Protein 4MNK (pdb70)

InterPro domains:
  IPR001223 Glycoside hydrolase family 18, catalytic domain [PF00704] (29-355)
  IPR001223 Glycoside hydrolase family 18, catalytic domain [PS51910] (26-371)
  IPR011583 Chitinase II/V-like, catalytic domain [SM00636] (26-355)
  IPR017853 Glycoside hydrolase superfamily [SSF51445] (28-357)
  IPR029070 Chitinase insertion domain superfamily [G3DSA:3.10.50.10] (262-326)
  IPR029070 Chitinase insertion domain superfamily [SSF54556] (263-326)
  IPR050314 Glycosyl hydrolase family 18 [PTHR11177] (27-355)

Nearest PDB structures (foldseek):
  4mnl-assembly1_A  TM=1.003E+00  e=7.570E-76  Cycas revoluta
  4mnk-assembly1_A  TM=1.003E+00  e=1.235E-75  Cycas revoluta
  4r5e-assembly1_A  TM=1.002E+00  e=3.946E-75  Cycas revoluta
  3wij-assembly1_A  TM=1.001E+00  e=7.429E-74  Cycas revoluta
  4mnm-assembly1_A  TM=1.002E+00  e=9.692E-73  Cycas revoluta

Structure (mmCIF, N/CA/C/O backbone):
data_4MNK
#
_entry.id   4MNK
#
_cell.length_a   57.822
_cell.length_b   64.036
_cell.length_c   85.986
_cell.angle_alpha   90.00
_cell.angle_beta   90.00
_cell.angle_gamma   90.00
#
_symmetry.space_group_name_H-M   'P 21 21 21'
#
loop_
_entity.id
_entity.type
_entity.pdbx_description
1 polymer 'Chitinase A'
2 branched 2-acetamido-2-deoxy-beta-D-glucopyranose-(1-4)-2-acetamido-2-deoxy-beta-D-glucopyranose-(1-4)-2-acetamido-2-deoxy-beta-D-glucopyranose
3 branched 2-acetamido-2-deoxy-beta-D-glucopyranose-(1-4)-2-acetamido-2-deoxy-beta-D-glucopyranose
4 non-polymer 'ACETATE ION'
5 non-polymer 2-[3-(2-HYDROXY-1,1-DIHYDROXYMETHYL-ETHYLAMINO)-PROPYLAMINO]-2-HYDROXYMETHYL-PROPANE-1,3-DIOL
6 water water
#
loop_
_atom_site.group_PDB
_atom_site.id
_atom_site.type_symbol
_atom_site.label_atom_id
_atom_site.label_alt_id
_atom_site.label_comp_id
_atom_site.label_asym_id
_atom_site.label_entity_id
_atom_site.label_seq_id
_atom_site.pdbx_PDB_ins_code
_atom_site.Cartn_x
_atom_site.Cartn_y
_atom_site.Cartn_z
_atom_site.occupancy
_atom_site.B_iso_or_equiv
_atom_site.auth_seq_id
_atom_site.auth_comp_id
_atom_site.auth_asym_id
_atom_site.auth_atom_id
_atom_site.pdbx_PDB_model_num
ATOM 1 N N . ALA A 1 4 ? -27.222 5.075 -8.747 1.00 14.07 3 ALA A N 1
ATOM 2 C CA . ALA A 1 4 ? -25.783 4.794 -8.465 1.00 13.21 3 ALA A CA 1
ATOM 3 C C . ALA A 1 4 ? -25.049 4.335 -9.724 1.00 12.45 3 ALA A C 1
ATOM 4 O O . ALA A 1 4 ? -25.098 3.159 -10.092 1.00 12.69 3 ALA A O 1
ATOM 6 N N . LEU A 1 5 ? -24.375 5.277 -10.376 1.00 10.80 4 LEU A N 1
ATOM 7 C CA . LEU A 1 5 ? -23.680 5.013 -11.631 1.00 9.69 4 LEU A CA 1
ATOM 8 C C . LEU A 1 5 ? -22.296 4.431 -11.367 1.00 8.91 4 LEU A C 1
ATOM 9 O O . LEU A 1 5 ? -21.480 5.035 -10.669 1.00 9.04 4 LEU A O 1
ATOM 14 N N . LYS A 1 6 ? -22.054 3.242 -11.912 1.00 7.82 5 LYS A N 1
ATOM 15 C CA . LYS A 1 6 ? -20.766 2.566 -11.792 1.00 7.42 5 LYS A CA 1
ATOM 16 C C . LYS A 1 6 ? -20.237 2.390 -13.207 1.00 6.84 5 LYS A C 1
ATOM 17 O O . LYS A 1 6 ? -20.663 1.494 -13.939 1.00 6.51 5 LYS A O 1
ATOM 23 N N . VAL A 1 7 ? -19.321 3.271 -13.597 1.00 6.49 6 VAL A N 1
ATOM 24 C CA . VAL A 1 7 ? -18.970 3.442 -15.002 1.00 6.43 6 VAL A CA 1
ATOM 25 C C . VAL A 1 7 ? -17.548 2.963 -15.290 1.00 6.06 6 VAL A C 1
ATOM 26 O O . VAL A 1 7 ? -16.633 3.192 -14.499 1.00 6.03 6 VAL A O 1
ATOM 30 N N . GLY A 1 8 ? -17.370 2.285 -16.421 1.00 5.95 7 GLY A N 1
ATOM 31 C CA . GLY A 1 8 ? -16.046 1.844 -16.853 1.00 5.88 7 GLY A CA 1
ATOM 32 C C . GLY A 1 8 ? -15.809 2.129 -18.320 1.00 5.81 7 GLY A C 1
ATOM 33 O O . GLY A 1 8 ? -16.713 1.962 -19.141 1.00 5.96 7 GLY A O 1
ATOM 34 N N . PHE A 1 9 ? -14.591 2.555 -18.644 1.00 5.87 8 PHE A N 1
ATOM 35 C CA . PHE A 1 9 ? -14.186 2.799 -20.025 1.00 5.94 8 PHE A CA 1
ATOM 36 C C . PHE A 1 9 ? -13.306 1.671 -20.534 1.00 5.72 8 PHE A C 1
ATOM 37 O O . PHE A 1 9 ? -12.303 1.328 -19.900 1.00 5.89 8 PHE A O 1
ATOM 45 N N . TRP A 1 10 ? -13.679 1.104 -21.682 1.00 5.57 9 TRP A N 1
ATOM 46 C CA . TRP A 1 10 ? -12.864 0.100 -22.363 1.00 5.66 9 TRP A CA 1
ATOM 47 C C . TRP A 1 10 ? -12.297 0.689 -23.645 1.00 6.03 9 TRP A C 1
ATOM 48 O O . TRP A 1 10 ? -13.060 1.067 -24.537 1.00 5.87 9 TRP A O 1
ATOM 59 N N . PRO A 1 11 ? -10.959 0.762 -23.751 1.00 6.27 10 PRO A N 1
ATOM 60 C CA . PRO A 1 11 ? -10.362 1.317 -24.954 1.00 6.70 10 PRO A CA 1
ATOM 61 C C . PRO A 1 11 ? -10.091 0.241 -26.002 1.00 7.15 10 PRO A C 1
ATOM 62 O O . PRO A 1 11 ? -9.496 -0.801 -25.699 1.00 7.22 10 PRO A O 1
ATOM 66 N N . ALA A 1 12 ? -10.528 0.503 -27.230 1.00 7.73 11 ALA A N 1
ATOM 67 C CA . ALA A 1 12 ? -10.406 -0.458 -28.325 1.00 8.55 11 ALA A CA 1
ATOM 68 C C . ALA A 1 12 ? -8.970 -0.906 -28.625 1.00 9.00 11 ALA A C 1
ATOM 69 O O . ALA A 1 12 ? -8.766 -2.010 -29.126 1.00 9.30 11 ALA A O 1
ATOM 71 N N . TYR A 1 13 ? -7.986 -0.067 -28.296 1.00 9.43 12 TYR A N 1
ATOM 72 C CA . TYR A 1 13 ? -6.573 -0.400 -28.534 1.00 10.13 12 TYR A CA 1
ATOM 73 C C . TYR A 1 13 ? -6.145 -1.674 -27.804 1.00 10.30 12 TYR A C 1
ATOM 74 O O . TYR A 1 13 ? -5.176 -2.323 -28.198 1.00 10.74 12 TYR A O 1
ATOM 83 N N . SER A 1 14 ? -6.871 -2.023 -26.742 1.00 10.21 13 SER A N 1
ATOM 84 C CA . SER A 1 14 ? -6.466 -3.108 -25.851 1.00 10.44 13 SER A CA 1
ATOM 85 C C . SER A 1 14 ? -7.031 -4.475 -26.234 1.00 10.85 13 SER A C 1
ATOM 86 O O . SER A 1 14 ? -6.813 -5.452 -25.519 1.00 11.04 13 SER A O 1
ATOM 89 N N . VAL A 1 15 ? -7.727 -4.544 -27.368 1.00 11.45 14 VAL A N 1
ATOM 90 C CA . VAL A 1 15 ? -8.505 -5.734 -27.745 1.00 12.21 14 VAL A CA 1
ATOM 91 C C . VAL A 1 15 ? -7.743 -7.074 -27.710 1.00 12.77 14 VAL A C 1
ATOM 92 O O . VAL A 1 15 ? -8.296 -8.082 -27.266 1.00 13.01 14 VAL A O 1
ATOM 96 N N . SER A 1 16 ? -6.487 -7.077 -28.154 1.00 13.43 15 SER A N 1
ATOM 97 C CA . SER A 1 16 ? -5.703 -8.317 -28.227 1.00 14.15 15 SER A CA 1
ATOM 98 C C . SER A 1 16 ? -5.320 -8.857 -26.847 1.00 14.19 15 SER A C 1
ATOM 99 O O . SER A 1 16 ? -5.305 -10.071 -26.635 1.00 15.01 15 SER A O 1
ATOM 102 N N . GLU A 1 17 ? -5.016 -7.957 -25.914 1.00 13.76 16 GLU A N 1
ATOM 103 C CA . GLU A 1 17 ? -4.616 -8.357 -24.562 1.00 13.40 16 GLU A CA 1
ATOM 104 C C . GLU A 1 17 ? -5.778 -8.361 -23.567 1.00 12.31 16 GLU A C 1
ATOM 105 O O . GLU A 1 17 ? -5.754 -9.103 -22.586 1.00 12.43 16 GLU A O 1
ATOM 111 N N . PHE A 1 18 ? -6.794 -7.541 -23.833 1.00 11.05 17 PHE A N 1
ATOM 112 C CA . PHE A 1 18 ? -7.959 -7.440 -22.958 1.00 10.11 17 PHE A CA 1
ATOM 113 C C . PHE A 1 18 ? -9.224 -7.238 -23.794 1.00 9.54 17 PHE A C 1
ATOM 114 O O . PHE A 1 18 ? -9.726 -6.117 -23.912 1.00 9.26 17 PHE A O 1
ATOM 122 N N . PRO A 1 19 ? -9.743 -8.325 -24.395 1.00 9.30 18 PRO A N 1
ATOM 123 C CA . PRO A 1 19 ? -10.980 -8.207 -25.167 1.00 8.98 18 PRO A CA 1
ATOM 124 C C . PRO A 1 19 ? -12.171 -7.901 -24.252 1.00 8.43 18 PRO A C 1
ATOM 125 O O . PRO A 1 19 ? -12.082 -8.122 -23.045 1.00 8.14 18 PRO A O 1
ATOM 129 N N . PRO A 1 20 ? -13.279 -7.381 -24.816 1.00 8.02 19 PRO A N 1
ATOM 130 C CA . PRO A 1 20 ? -14.439 -7.044 -23.983 1.00 7.76 19 PRO A CA 1
ATOM 131 C C . PRO A 1 20 ? -14.951 -8.199 -23.117 1.00 7.72 19 PRO A C 1
ATOM 132 O O . PRO A 1 20 ? -15.524 -7.962 -22.052 1.00 7.67 19 PRO A O 1
ATOM 136 N N . SER A 1 21 ? -14.726 -9.435 -23.559 1.00 7.97 20 SER A N 1
ATOM 137 C CA . SER A 1 21 ? -15.134 -10.615 -22.798 1.00 8.29 20 SER A CA 1
ATOM 138 C C . SER A 1 21 ? -14.466 -10.722 -21.422 1.00 8.29 20 SER A C 1
ATOM 139 O O . SER A 1 21 ? -14.969 -11.419 -20.543 1.00 8.39 20 SER A O 1
ATOM 142 N N . LYS A 1 22 ? -13.345 -10.024 -21.246 1.00 8.42 21 LYS A N 1
ATOM 143 C CA . LYS A 1 22 ? -12.596 -10.050 -19.989 1.00 8.97 21 LYS A CA 1
ATOM 144 C C . LYS A 1 22 ? -13.103 -9.051 -18.949 1.00 8.48 21 LYS A C 1
ATOM 145 O O . LYS A 1 22 ? -12.732 -9.143 -17.777 1.00 8.78 21 LYS A O 1
ATOM 151 N N . ILE A 1 23 ? -13.940 -8.104 -19.373 1.00 8.06 22 ILE A N 1
ATOM 152 C CA . ILE A 1 23 ? -14.505 -7.107 -18.460 1.00 7.83 22 ILE A CA 1
ATOM 153 C C . ILE A 1 23 ? -15.461 -7.781 -17.485 1.00 7.93 22 ILE A C 1
ATOM 154 O O . ILE A 1 23 ? -16.358 -8.517 -17.900 1.00 7.92 22 ILE A O 1
ATOM 159 N N . ASN A 1 24 ? -15.275 -7.540 -16.190 1.00 8.05 23 ASN A N 1
ATOM 160 C CA . ASN A 1 24 ? -16.244 -8.024 -15.218 1.00 8.25 23 ASN A CA 1
ATOM 161 C C . ASN A 1 24 ? -17.433 -7.070 -15.156 1.00 8.07 23 ASN A C 1
ATOM 162 O O . ASN A 1 24 ? -17.485 -6.176 -14.299 1.00 8.05 23 ASN A O 1
ATOM 167 N N A SER A 1 25 ? -18.386 -7.251 -16.065 0.50 7.91 24 SER A N 1
ATOM 168 N N B SER A 1 25 ? -18.386 -7.300 -16.061 0.50 8.08 24 SER A N 1
ATOM 169 C CA A SER A 1 25 ? -19.500 -6.311 -16.182 0.50 7.78 24 SER A CA 1
ATOM 170 C CA B SER A 1 25 ? -19.574 -6.459 -16.244 0.50 8.15 24 SER A CA 1
ATOM 171 C C A SER A 1 25 ? -20.497 -6.371 -15.019 0.50 7.87 24 SER A C 1
ATOM 172 C C B SER A 1 25 ? -20.459 -6.364 -15.011 0.50 8.07 24 SER A C 1
ATOM 173 O O A SER A 1 25 ? -21.394 -5.531 -14.937 0.50 7.73 24 SER A O 1
ATOM 174 O O B SER A 1 25 ? -21.249 -5.428 -14.880 0.50 7.88 24 SER A O 1
ATOM 179 N N . ARG A 1 26 ? -20.331 -7.345 -14.122 1.00 8.13 25 ARG A N 1
ATOM 180 C CA . ARG A 1 26 ? -21.120 -7.407 -12.886 1.00 8.68 25 ARG A CA 1
ATOM 181 C C . ARG A 1 26 ? -20.846 -6.210 -11.977 1.00 8.31 25 ARG A C 1
ATOM 182 O O . ARG A 1 26 ? -21.668 -5.868 -11.132 1.00 8.64 25 ARG A O 1
ATOM 190 N N . LEU A 1 27 ? -19.687 -5.582 -12.165 1.00 7.69 26 LEU A N 1
ATOM 191 C CA . LEU A 1 27 ? -19.221 -4.506 -11.293 1.00 7.33 26 LEU A CA 1
ATOM 192 C C . LEU A 1 27 ? -19.579 -3.117 -11.824 1.00 7.08 26 LEU A C 1
ATOM 193 O O . LEU A 1 27 ? -19.175 -2.101 -11.251 1.00 7.23 26 LEU A O 1
ATOM 198 N N . PHE A 1 28 ? -20.355 -3.078 -12.905 1.00 6.68 27 PHE A N 1
ATOM 199 C CA . PHE A 1 28 ? -20.674 -1.830 -13.591 1.00 6.58 27 PHE A CA 1
ATOM 200 C C . PHE A 1 28 ? -22.153 -1.714 -13.914 1.00 6.57 27 PHE A C 1
ATOM 201 O O . PHE A 1 28 ? -22.856 -2.719 -14.035 1.00 6.80 27 PHE A O 1
ATOM 209 N N . THR A 1 29 ? -22.613 -0.473 -14.052 1.00 6.27 28 THR A N 1
ATOM 210 C CA . THR A 1 29 ? -23.939 -0.183 -14.589 1.00 6.46 28 THR A CA 1
ATOM 211 C C . THR A 1 29 ? -23.835 0.283 -16.044 1.00 6.22 28 THR A C 1
ATOM 212 O O . THR A 1 29 ? -24.765 0.092 -16.826 1.00 6.16 28 THR A O 1
ATOM 216 N N . HIS A 1 30 ? -22.705 0.898 -16.395 1.00 5.80 29 HIS A N 1
ATOM 217 C CA . HIS A 1 30 ? -22.486 1.444 -17.738 1.00 5.94 29 HIS A CA 1
ATOM 218 C C . HIS A 1 30 ? -21.053 1.214 -18.179 1.00 5.85 29 HIS A C 1
ATOM 219 O O . HIS A 1 30 ? -20.112 1.450 -17.413 1.00 6.20 29 HIS A O 1
ATOM 226 N N . LEU A 1 31 ? -20.895 0.741 -19.412 1.00 5.66 30 LEU A N 1
ATOM 227 C CA . LEU A 1 31 ? -19.576 0.512 -19.990 1.00 5.72 30 LEU A CA 1
ATOM 228 C C . LEU A 1 31 ? -19.444 1.272 -21.298 1.00 5.61 30 LEU A C 1
ATOM 229 O O . LEU A 1 31 ? -20.332 1.219 -22.152 1.00 5.83 30 LEU A O 1
ATOM 234 N N . TYR A 1 32 ? -18.333 1.987 -21.436 1.00 5.56 31 TYR A N 1
ATOM 235 C CA . TYR A 1 32 ? -18.080 2.816 -22.602 1.00 5.82 31 TYR A CA 1
ATOM 236 C C . TYR A 1 32 ? -17.071 2.160 -23.532 1.00 5.74 31 TYR A C 1
ATOM 237 O O . TYR A 1 32 ? -16.068 1.591 -23.083 1.00 5.90 31 TYR A O 1
ATOM 246 N N . TYR A 1 33 ? -17.346 2.264 -24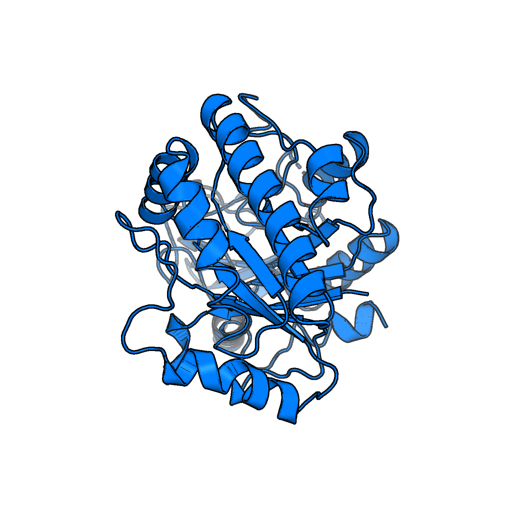.829 1.00 5.73 32 TYR A N 1
ATOM 247 C CA . TYR A 1 33 ? -16.400 1.917 -25.881 1.00 5.96 32 TYR A CA 1
ATOM 248 C C . TYR A 1 33 ? -15.655 3.192 -26.271 1.00 5.98 32 TYR A C 1
ATOM 249 O O . TYR A 1 33 ? -16.279 4.179 -26.661 1.00 6.03 32 TYR A O 1
ATOM 258 N N . ALA A 1 34 ? -14.328 3.166 -26.168 1.00 6.06 33 ALA A N 1
ATOM 259 C CA . ALA A 1 34 ? -13.484 4.324 -26.484 1.00 6.31 33 ALA A CA 1
ATOM 260 C C . ALA A 1 34 ? -12.485 3.950 -27.587 1.00 6.32 33 ALA A C 1
ATOM 261 O O . ALA A 1 34 ? -11.690 3.038 -27.384 1.00 6.47 33 ALA A O 1
ATOM 263 N N . PHE A 1 35 ? -12.489 4.610 -28.751 1.00 6.64 34 PHE A N 1
ATOM 264 C CA . PHE A 1 35 ? -13.324 5.753 -29.114 1.00 6.87 34 PHE A CA 1
ATOM 265 C C . PHE A 1 35 ? -13.760 5.623 -30.571 1.00 7.21 34 PHE A C 1
ATOM 266 O O . PHE A 1 35 ? -13.041 5.055 -31.404 1.00 7.56 34 PHE A O 1
ATOM 274 N N . ALA A 1 36 ? -14.922 6.185 -30.888 1.00 7.20 35 ALA A N 1
ATOM 275 C CA . ALA A 1 36 ? -15.263 6.478 -32.273 1.00 7.48 35 ALA A CA 1
ATOM 276 C C . ALA A 1 36 ? -14.494 7.734 -32.683 1.00 7.82 35 ALA A C 1
ATOM 277 O O . ALA A 1 36 ? -14.175 8.580 -31.837 1.00 7.83 35 ALA A O 1
ATOM 279 N N A GLU A 1 37 ? -14.202 7.849 -33.976 0.50 8.04 36 GLU A N 1
ATOM 280 N N B GLU A 1 37 ? -14.184 7.851 -33.970 0.50 8.05 36 GLU A N 1
ATOM 281 C CA A GLU A 1 37 ? -13.438 8.978 -34.505 0.50 8.39 36 GLU A CA 1
ATOM 282 C CA B GLU A 1 37 ? -13.437 9.004 -34.461 0.50 8.41 36 GLU A CA 1
ATOM 283 C C A GLU A 1 37 ? -14.346 9.996 -35.194 0.50 8.25 36 GLU A C 1
ATOM 284 C C B GLU A 1 37 ? -14.340 9.997 -35.188 0.50 8.26 36 GLU A C 1
ATOM 285 O O A GLU A 1 37 ? -15.424 9.650 -35.685 0.50 8.09 36 GLU A O 1
ATOM 286 O O B GLU A 1 37 ? -15.404 9.634 -35.698 0.50 8.11 36 GLU A O 1
ATOM 297 N N . LEU A 1 38 ? -13.903 11.252 -35.217 1.00 8.20 37 LEU A N 1
ATOM 298 C CA . LEU A 1 38 ? -14.680 12.344 -35.807 1.00 8.44 37 LEU A CA 1
ATOM 299 C C . LEU A 1 38 ? -14.736 12.275 -37.328 1.00 8.50 37 LEU A C 1
ATOM 300 O O . LEU A 1 38 ? -15.725 12.690 -37.929 1.00 8.44 37 LEU A O 1
ATOM 305 N N . ASN A 1 39 ? -13.676 11.743 -37.938 1.00 8.65 38 ASN A N 1
ATOM 306 C CA . ASN A 1 39 ? -13.616 11.545 -39.390 1.00 9.29 38 ASN A CA 1
ATOM 307 C C . ASN A 1 39 ? -13.794 12.850 -40.180 1.00 9.73 38 ASN A C 1
ATOM 308 O O . ASN A 1 39 ? -14.680 12.968 -41.033 1.00 9.59 38 ASN A O 1
ATOM 313 N N . ALA A 1 40 ? -12.950 13.834 -39.871 1.00 10.48 39 ALA A N 1
ATOM 314 C CA . ALA A 1 40 ? -12.836 15.046 -40.681 1.00 11.16 39 ALA A CA 1
ATOM 315 C C . ALA A 1 40 ? -12.386 14.660 -42.095 1.00 11.68 39 ALA A C 1
ATOM 316 O O . ALA A 1 40 ? -11.644 13.688 -42.250 1.00 11.85 39 ALA A O 1
ATOM 318 N N . PRO A 1 41 ? -12.819 15.414 -43.130 1.00 11.99 40 PRO A N 1
ATOM 319 C CA . PRO A 1 41 ? -13.639 16.629 -43.109 1.00 12.03 40 PRO A CA 1
ATOM 320 C C . PRO A 1 41 ? -15.156 16.420 -43.214 1.00 11.92 40 PRO A C 1
ATOM 321 O O . PRO A 1 41 ? -15.912 17.375 -43.027 1.00 11.89 40 PRO A O 1
ATOM 325 N N . THR A 1 42 ? -15.603 15.200 -43.512 1.00 11.62 41 THR A N 1
ATOM 326 C CA . THR A 1 42 ? -17.040 14.943 -43.655 1.00 11.66 41 THR A CA 1
ATOM 327 C C . THR A 1 42 ? -17.744 14.917 -42.302 1.00 11.27 41 THR A C 1
ATOM 328 O O . THR A 1 42 ? -18.937 15.216 -42.211 1.00 11.50 41 THR A O 1
ATOM 332 N N . PHE A 1 43 ? -16.996 14.553 -41.260 1.00 10.78 42 PHE A N 1
ATOM 333 C CA . PHE A 1 43 ? -17.539 14.379 -39.907 1.00 10.34 42 PHE A CA 1
ATOM 334 C C . PHE A 1 43 ? -18.694 13.385 -39.863 1.00 10.29 42 PHE A C 1
ATOM 335 O O . PHE A 1 43 ? -19.636 13.522 -39.076 1.00 10.49 42 PHE A O 1
ATOM 343 N N . GLU A 1 44 ? -18.600 12.382 -40.732 1.00 10.22 43 GLU A N 1
ATOM 344 C CA . GLU A 1 44 ? -19.436 11.199 -40.643 1.00 10.51 43 GLU A CA 1
ATOM 345 C C . GLU A 1 44 ? -18.763 10.293 -39.620 1.00 9.82 43 GLU A C 1
ATOM 346 O O . GLU A 1 44 ? -17.850 9.524 -39.940 1.00 9.60 43 GLU A O 1
ATOM 352 N N . VAL A 1 45 ? -19.204 10.433 -38.373 1.00 9.54 44 VAL A N 1
ATOM 353 C CA . VAL A 1 45 ? -18.603 9.752 -37.228 1.00 9.43 44 VAL A CA 1
ATOM 354 C C . VAL A 1 45 ? -18.648 8.236 -37.417 1.00 9.53 44 VAL A C 1
ATOM 355 O O . VAL A 1 45 ? -19.634 7.693 -37.914 1.00 9.83 44 VAL A O 1
ATOM 359 N N . ARG A 1 46 ? -17.563 7.568 -37.035 1.00 9.48 45 ARG A N 1
ATOM 360 C CA . ARG A 1 46 ? -17.406 6.133 -37.266 1.00 9.91 45 ARG A CA 1
ATOM 361 C C . ARG A 1 46 ? -16.400 5.542 -36.281 1.00 10.28 45 ARG A C 1
ATOM 362 O O . ARG A 1 46 ? -15.566 6.260 -35.735 1.00 10.08 45 ARG A O 1
ATOM 370 N N . VAL A 1 47 ? -16.454 4.231 -36.062 1.00 11.02 46 VAL A N 1
ATOM 371 C CA . VAL A 1 47 ? -15.329 3.584 -35.393 1.00 11.86 46 VAL A CA 1
ATOM 372 C C . VAL A 1 47 ? -14.201 3.464 -36.418 1.00 11.86 46 VAL A C 1
ATOM 373 O O . VAL A 1 47 ? -14.474 3.419 -37.625 1.00 11.90 46 VAL A O 1
ATOM 377 N N . PRO A 1 48 ? -12.936 3.458 -35.956 1.00 12.28 47 PRO A N 1
ATOM 378 C CA . PRO A 1 48 ? -11.833 3.286 -36.896 1.00 12.37 47 PRO A CA 1
ATOM 379 C C . PRO A 1 48 ? -12.107 2.117 -37.849 1.00 12.10 47 PRO A C 1
ATOM 380 O O . PRO A 1 48 ? -12.398 1.010 -37.387 1.00 11.83 47 PRO A O 1
ATOM 384 N N . PRO A 1 49 ? -12.071 2.366 -39.176 1.00 12.09 48 PRO A N 1
ATOM 385 C CA . PRO A 1 49 ? -12.288 1.277 -40.129 1.00 11.72 48 PRO A CA 1
ATOM 386 C C . PRO A 1 49 ? -11.412 0.067 -39.815 1.00 11.06 48 PRO A C 1
ATOM 387 O O . PRO A 1 49 ? -10.234 0.215 -39.483 1.00 10.96 48 PRO A O 1
ATOM 391 N N . GLY A 1 50 ? -12.010 -1.115 -39.893 1.00 10.38 49 GLY A N 1
ATOM 392 C CA . GLY A 1 50 ? -11.345 -2.348 -39.490 1.00 9.95 49 GLY A CA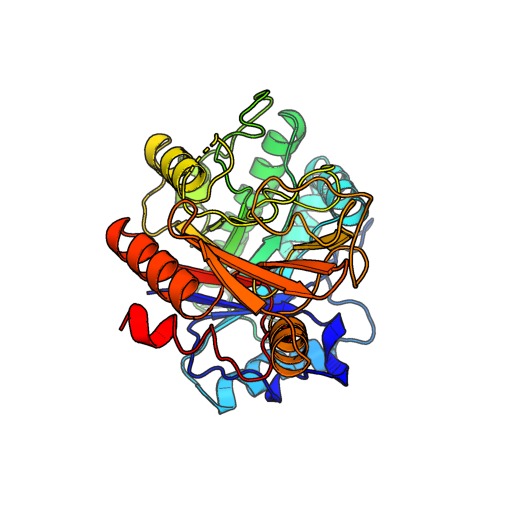 1
ATOM 393 C C . GLY A 1 50 ? -11.770 -2.852 -38.121 1.00 9.69 49 GLY A C 1
ATOM 394 O O . GLY A 1 50 ? -11.544 -4.016 -37.797 1.00 10.12 49 GLY A O 1
ATOM 395 N N A SER A 1 51 ? -12.385 -1.983 -37.322 0.50 9.42 50 SER A N 1
ATOM 396 N N B SER A 1 51 ? -12.389 -1.977 -37.329 0.50 9.48 50 SER A N 1
ATOM 397 C CA A SER A 1 51 ? -12.821 -2.356 -35.977 0.50 9.19 50 SER A CA 1
ATOM 398 C CA B SER A 1 51 ? -12.824 -2.310 -35.968 0.50 9.31 50 SER A CA 1
ATOM 399 C C A SER A 1 51 ? -14.342 -2.421 -35.841 0.50 8.94 50 SER A C 1
ATOM 400 C C B SER A 1 51 ? -14.329 -2.554 -35.844 0.50 8.97 50 SER A C 1
ATOM 401 O O A SER A 1 51 ? -14.870 -2.376 -34.726 0.50 8.97 50 SER A O 1
ATOM 402 O O B SER A 1 51 ? -14.832 -2.766 -34.736 0.50 8.84 50 SER A O 1
ATOM 407 N N . GLU A 1 52 ? -15.037 -2.532 -36.972 1.00 8.68 51 GLU A N 1
ATOM 408 C CA . GLU A 1 52 ? -16.505 -2.643 -36.991 1.00 8.50 51 GLU A CA 1
ATOM 409 C C . GLU A 1 52 ? -17.038 -3.858 -36.232 1.00 8.12 51 GLU A C 1
ATOM 410 O O . GLU A 1 52 ? -18.029 -3.750 -35.509 1.00 7.70 51 GLU A O 1
ATOM 416 N N . LYS A 1 53 ? -16.381 -5.005 -36.389 1.00 7.80 52 LYS A N 1
ATOM 417 C CA . LYS A 1 53 ? -16.822 -6.219 -35.699 1.00 8.14 52 LYS A CA 1
ATOM 418 C C . LYS A 1 53 ? -16.679 -6.091 -34.180 1.00 7.79 52 LYS A C 1
ATOM 419 O O . LYS A 1 53 ? -17.586 -6.458 -33.429 1.00 7.55 52 LYS A O 1
ATOM 425 N N . THR A 1 54 ? -15.549 -5.548 -33.738 1.00 7.77 53 THR A N 1
ATOM 426 C CA . THR A 1 54 ? -15.304 -5.311 -32.315 1.00 8.04 53 THR A CA 1
ATOM 427 C C . THR A 1 54 ? -16.366 -4.385 -31.709 1.00 7.47 53 THR A C 1
ATOM 428 O O . THR A 1 54 ? -16.895 -4.658 -30.626 1.00 7.09 53 THR A O 1
ATOM 432 N N . ALA A 1 55 ? -16.684 -3.306 -32.418 1.00 6.98 54 ALA A N 1
ATOM 433 C CA . ALA A 1 55 ? -17.692 -2.348 -31.963 1.00 6.87 54 ALA A CA 1
ATOM 434 C C . ALA A 1 55 ? -19.081 -2.973 -31.873 1.00 6.54 54 ALA A C 1
ATOM 435 O O . ALA A 1 55 ? -19.808 -2.742 -30.906 1.00 6.63 54 ALA A O 1
ATOM 437 N N . GLU A 1 56 ? -19.443 -3.768 -32.878 1.00 6.42 55 GLU A N 1
ATOM 438 C CA . GLU A 1 56 ? -20.738 -4.439 -32.891 1.00 6.55 55 GLU A CA 1
ATOM 439 C C . GLU A 1 56 ? -20.866 -5.463 -31.763 1.00 6.44 55 GLU A C 1
ATOM 440 O O . GLU A 1 56 ? -21.910 -5.556 -31.115 1.00 6.55 55 GLU A O 1
ATOM 446 N N . ASP A 1 57 ? -19.804 -6.229 -31.533 1.00 6.49 56 ASP A N 1
ATOM 447 C CA . ASP A 1 57 ? -19.850 -7.319 -30.565 1.00 6.76 56 ASP A CA 1
ATOM 448 C C . ASP A 1 57 ? -19.738 -6.850 -29.119 1.00 6.34 56 ASP A C 1
ATOM 449 O O . ASP A 1 57 ? -20.083 -7.591 -28.202 1.00 6.47 56 ASP A O 1
ATOM 454 N N . PHE A 1 58 ? -19.258 -5.623 -28.922 1.00 5.79 57 PHE A N 1
ATOM 455 C CA . PHE A 1 58 ? -18.984 -5.094 -27.584 1.00 5.72 57 PHE A CA 1
ATOM 456 C C . PHE A 1 58 ? -20.175 -5.236 -26.638 1.00 5.56 57 PHE A C 1
ATOM 457 O O . PHE A 1 58 ? -20.048 -5.801 -25.550 1.00 5.52 57 PHE A O 1
ATOM 465 N N . THR A 1 59 ? -21.329 -4.717 -27.049 1.00 5.27 58 THR A N 1
ATOM 466 C CA . THR A 1 59 ? -22.481 -4.656 -26.151 1.00 5.70 58 THR A CA 1
ATOM 467 C C . THR A 1 59 ? -23.079 -6.038 -25.838 1.00 5.87 58 THR A C 1
ATOM 468 O O . THR A 1 59 ? -23.244 -6.368 -24.662 1.00 6.01 58 THR A O 1
ATOM 472 N N . PRO A 1 60 ? -23.372 -6.863 -26.871 1.00 6.11 59 PRO A N 1
ATOM 473 C CA . PRO A 1 60 ? -23.821 -8.225 -26.557 1.00 6.35 59 PRO A CA 1
ATOM 474 C C . PRO A 1 60 ? -22.831 -8.996 -25.677 1.00 6.31 59 PRO A C 1
ATOM 475 O O . PRO A 1 60 ? -23.251 -9.741 -24.793 1.00 6.61 59 PRO A O 1
ATOM 479 N N . THR A 1 61 ? -21.532 -8.796 -25.897 1.00 6.21 60 THR A N 1
ATOM 480 C CA . THR A 1 61 ? -20.517 -9.490 -25.106 1.00 6.25 60 THR A CA 1
ATOM 481 C C . THR A 1 61 ? -20.559 -9.094 -23.632 1.00 6.00 60 THR A C 1
ATOM 482 O O . THR A 1 61 ? -20.643 -9.963 -22.760 1.00 6.16 60 THR A O 1
ATOM 486 N N . VAL A 1 62 ? -20.509 -7.797 -23.343 1.00 5.83 61 VAL A N 1
ATOM 487 C CA . VAL A 1 62 ? -20.464 -7.373 -21.943 1.00 6.15 61 VAL A CA 1
ATOM 488 C C . VAL A 1 62 ? -21.777 -7.675 -21.217 1.00 6.40 61 VAL A C 1
ATOM 489 O O . VAL A 1 62 ? -21.774 -7.975 -20.030 1.00 6.56 61 VAL A O 1
ATOM 493 N N . ARG A 1 63 ? -22.891 -7.648 -21.940 1.00 6.53 62 ARG A N 1
ATOM 494 C CA . ARG A 1 63 ? -24.186 -7.920 -21.322 1.00 7.08 62 ARG A CA 1
ATOM 495 C C . ARG A 1 63 ? -24.381 -9.390 -20.931 1.00 7.44 62 ARG A C 1
ATOM 496 O O . ARG A 1 63 ? -25.234 -9.696 -20.107 1.00 8.10 62 ARG A O 1
ATOM 504 N N . ARG A 1 64 ? -23.577 -10.294 -21.489 1.00 7.85 63 ARG A N 1
ATOM 505 C CA . ARG A 1 64 ? -23.713 -11.719 -21.168 1.00 8.47 63 ARG A CA 1
ATOM 506 C C . ARG A 1 64 ? -23.463 -12.020 -19.682 1.00 8.68 63 ARG A C 1
ATOM 507 O O . ARG A 1 64 ? -24.075 -12.933 -19.122 1.00 9.04 63 ARG A O 1
ATOM 515 N N . LEU A 1 65 ? -22.581 -11.244 -19.050 1.00 8.76 64 LEU A N 1
ATOM 516 C CA . LEU A 1 65 ? -22.237 -11.444 -17.638 1.00 9.11 64 LEU A CA 1
ATOM 517 C C . LEU A 1 65 ? -23.149 -10.656 -16.708 1.00 9.29 64 LEU A C 1
ATOM 518 O O . LEU A 1 65 ? -23.325 -11.016 -15.546 1.00 9.88 64 LEU A O 1
ATOM 523 N N . ASN A 1 66 ? -23.708 -9.566 -17.226 1.00 8.99 65 ASN A N 1
ATOM 524 C CA . ASN A 1 66 ? -24.622 -8.713 -16.476 1.00 8.91 65 ASN A CA 1
ATOM 525 C C . ASN A 1 66 ? -25.596 -8.070 -17.455 1.00 8.67 65 ASN A C 1
ATOM 526 O O . ASN A 1 66 ? -25.341 -6.974 -17.956 1.00 8.79 65 ASN A O 1
ATOM 531 N N . PRO A 1 67 ? -26.709 -8.764 -17.753 1.00 8.37 66 PRO A N 1
ATOM 532 C CA . PRO A 1 67 ? -27.635 -8.273 -18.770 1.00 8.40 66 PRO A CA 1
ATOM 533 C C . PRO A 1 67 ? -28.159 -6.855 -18.508 1.00 8.35 66 PRO A C 1
ATOM 534 O O . PRO A 1 67 ? -28.451 -6.134 -19.461 1.00 8.61 66 PRO A O 1
ATOM 538 N N . SER A 1 68 ? -28.233 -6.455 -17.239 1.00 8.43 67 SER A N 1
ATOM 539 C CA . SER A 1 68 ? -28.705 -5.117 -16.869 1.00 8.72 67 SER A CA 1
ATOM 540 C C . SER A 1 68 ? -27.753 -3.985 -17.280 1.00 8.25 67 SER A C 1
ATOM 541 O O . SER A 1 68 ? -28.169 -2.827 -17.340 1.00 8.16 67 SER A O 1
ATOM 544 N N . VAL A 1 69 ? -26.488 -4.311 -17.556 1.00 7.67 68 VAL A N 1
ATOM 545 C CA . VAL A 1 69 ? -25.495 -3.292 -17.914 1.00 7.46 68 VAL A CA 1
ATOM 546 C C . VAL A 1 69 ? -25.867 -2.604 -19.232 1.00 7.20 68 VAL A C 1
ATOM 547 O O . VAL A 1 69 ? -26.395 -3.238 -20.147 1.00 7.57 68 VAL A O 1
ATOM 551 N N . LYS A 1 70 ? -25.627 -1.298 -19.294 1.00 7.05 69 LYS A N 1
ATOM 552 C CA . LYS A 1 70 ? -25.856 -0.521 -20.509 1.00 7.14 69 LYS A CA 1
ATOM 553 C C . LYS A 1 70 ? -24.525 -0.029 -21.056 1.00 6.42 69 LYS A C 1
ATOM 554 O O . LYS A 1 70 ? -23.519 -0.031 -20.347 1.00 6.77 69 LYS A O 1
ATOM 560 N N . THR A 1 71 ? -24.516 0.377 -22.321 1.00 5.92 70 THR A N 1
ATOM 561 C CA . THR A 1 71 ? -23.280 0.808 -22.964 1.00 5.65 70 THR A CA 1
ATOM 562 C C . THR A 1 71 ? -23.427 2.155 -23.654 1.00 5.50 70 THR A C 1
ATOM 563 O O . THR A 1 71 ? -24.524 2.552 -24.060 1.00 5.51 70 THR A O 1
ATOM 567 N N . LEU A 1 72 ? -22.307 2.857 -23.766 1.00 5.28 71 LEU A N 1
ATOM 568 C CA . LEU A 1 72 ? -22.229 4.096 -24.522 1.00 5.24 71 LEU A CA 1
ATOM 569 C C . LEU A 1 72 ? -20.988 4.043 -25.389 1.00 5.16 71 LEU A C 1
ATOM 570 O O . LEU A 1 72 ? -20.018 3.356 -25.064 1.00 5.25 71 LEU A O 1
ATOM 575 N N . ILE A 1 73 ? -21.025 4.751 -26.507 1.00 5.13 72 ILE A N 1
ATOM 576 C CA . ILE A 1 73 ? -19.841 4.886 -27.341 1.00 5.74 72 ILE A CA 1
ATOM 577 C C . ILE A 1 73 ? -19.318 6.318 -27.236 1.00 5.42 72 ILE A C 1
ATOM 578 O O . ILE A 1 73 ? -20.068 7.283 -27.408 1.00 5.63 72 ILE A O 1
ATOM 583 N N . SER A 1 74 ? -18.038 6.438 -26.894 1.00 5.69 73 SER A N 1
ATOM 584 C CA . SER A 1 74 ? -17.397 7.734 -26.718 1.00 5.89 73 SER A CA 1
ATOM 585 C C . SER A 1 74 ? -16.721 8.182 -28.007 1.00 5.96 73 SER A C 1
ATOM 586 O O . SER A 1 74 ? -16.012 7.407 -28.654 1.00 6.21 73 SER A O 1
ATOM 589 N N . ILE A 1 75 ? -16.953 9.441 -28.366 1.00 6.16 74 ILE A N 1
ATOM 590 C CA . ILE A 1 75 ? -16.434 10.026 -29.592 1.00 6.59 74 ILE A CA 1
ATOM 591 C C . ILE A 1 75 ? -15.324 11.010 -29.247 1.00 6.65 74 ILE A C 1
ATOM 592 O O . ILE A 1 75 ? -15.520 11.926 -28.441 1.00 6.66 74 ILE A O 1
ATOM 597 N N . GLY A 1 76 ? -14.160 10.806 -29.855 1.00 6.97 75 GLY A N 1
ATOM 598 C CA . GLY A 1 76 ? -13.037 11.715 -29.693 1.00 7.75 75 GLY A CA 1
ATOM 599 C C . GLY A 1 76 ? -11.892 11.097 -28.924 1.00 8.36 75 GLY A C 1
ATOM 600 O O . GLY A 1 76 ? -11.273 10.138 -29.382 1.00 8.33 75 GLY A O 1
ATOM 601 N N . GLY A 1 77 ? -11.621 11.650 -27.747 1.00 8.98 76 GLY A N 1
ATOM 602 C CA . GLY A 1 77 ? -10.495 11.225 -26.927 1.00 10.26 76 GLY A CA 1
ATOM 603 C C . GLY A 1 77 ? -9.591 12.393 -26.606 1.00 11.16 76 GLY A C 1
ATOM 604 O O . GLY A 1 77 ? -9.796 13.506 -27.096 1.00 11.31 76 GLY A O 1
ATOM 605 N N . GLY A 1 78 ? -8.593 12.144 -25.766 1.00 12.15 77 GLY A N 1
ATOM 606 C CA . GLY A 1 78 ? -7.597 13.156 -25.452 1.00 13.48 77 GLY A CA 1
ATOM 607 C C . GLY A 1 78 ? -6.632 13.298 -26.610 1.00 14.36 77 GLY A C 1
ATOM 608 O O . GLY A 1 78 ? -6.593 12.454 -27.508 1.00 15.01 77 GLY A O 1
ATOM 609 N N . GLY A 1 79 ? -5.850 14.367 -26.597 1.00 15.08 78 GLY A N 1
ATOM 610 C CA . GLY A 1 79 ? -4.855 14.559 -27.637 1.00 15.50 78 GLY A CA 1
ATOM 611 C C . GLY A 1 79 ? -5.223 15.636 -28.630 1.00 15.60 78 GLY A C 1
ATOM 612 O O . GLY A 1 79 ? -6.405 15.963 -28.821 1.00 16.01 78 GLY A O 1
ATOM 613 N N . SER A 1 80 ? -4.190 16.160 -29.280 1.00 15.50 79 SER A N 1
ATOM 614 C CA . SER A 1 80 ? -4.288 17.352 -30.109 1.00 15.11 79 SER A CA 1
ATOM 615 C C . SER A 1 80 ? -5.133 17.171 -31.366 1.00 14.42 79 SER A C 1
ATOM 616 O O . SER A 1 80 ? -5.881 18.074 -31.730 1.00 14.38 79 SER A O 1
ATOM 619 N N . GLU A 1 81 ? -5.010 16.017 -32.020 1.00 13.57 80 GLU A N 1
ATOM 620 C CA . GLU A 1 81 ? -5.735 15.750 -33.264 1.00 12.78 80 GLU A CA 1
ATOM 621 C C . GLU A 1 81 ? -7.252 15.807 -33.074 1.00 11.87 80 GLU A C 1
ATOM 622 O O . GLU A 1 81 ? -7.967 16.400 -33.890 1.00 11.70 80 GLU A O 1
ATOM 624 N N . VAL A 1 82 ? -7.735 15.197 -31.993 1.00 10.93 81 VAL A N 1
ATOM 625 C CA . VAL A 1 82 ? -9.159 15.223 -31.659 1.00 10.26 81 VAL A CA 1
ATOM 626 C C . VAL A 1 82 ? -9.618 16.650 -31.358 1.00 10.10 81 VAL A C 1
ATOM 627 O O . VAL A 1 82 ? -10.641 17.098 -31.877 1.00 9.58 81 VAL A O 1
ATOM 631 N N . ARG A 1 83 ? -8.855 17.358 -30.529 1.00 10.12 82 ARG A N 1
ATOM 632 C CA . ARG A 1 83 ? -9.173 18.739 -30.176 1.00 10.45 82 ARG A CA 1
ATOM 633 C C . ARG A 1 83 ? -9.260 19.624 -31.426 1.00 10.16 82 ARG A C 1
ATOM 634 O O . ARG A 1 83 ? -10.193 20.417 -31.566 1.00 9.87 82 ARG A O 1
ATOM 642 N N . ASP A 1 84 ? -8.296 19.467 -32.333 1.00 9.78 83 ASP A N 1
ATOM 643 C CA . ASP A 1 84 ? -8.279 20.206 -33.600 1.00 9.88 83 ASP A CA 1
ATOM 644 C C . ASP A 1 84 ? -9.528 19.918 -34.425 1.00 9.34 83 ASP A C 1
ATOM 645 O O . ASP A 1 84 ? -10.129 20.832 -34.995 1.00 9.17 83 ASP A O 1
ATOM 650 N N . ASN A 1 85 ? -9.910 18.643 -34.484 1.00 8.97 84 ASN A N 1
ATOM 651 C CA . ASN A 1 85 ? -11.084 18.223 -35.234 1.00 8.79 84 ASN A CA 1
ATOM 652 C C . ASN A 1 85 ? -12.390 18.768 -34.660 1.00 8.12 84 ASN A C 1
ATOM 653 O O . ASN A 1 85 ? -13.241 19.228 -35.416 1.00 7.46 84 ASN A O 1
ATOM 658 N N . PHE A 1 86 ? -12.543 18.732 -33.336 1.00 7.64 85 PHE A N 1
ATOM 659 C CA . PHE A 1 86 ? -13.709 19.345 -32.693 1.00 7.46 85 PHE A CA 1
ATOM 660 C C . PHE A 1 86 ? -13.780 20.845 -32.977 1.00 7.39 85 PHE A C 1
ATOM 661 O O . PHE A 1 86 ? -14.854 21.379 -33.255 1.00 7.45 85 PHE A O 1
ATOM 669 N N . ALA A 1 87 ? -12.634 21.521 -32.914 1.00 7.61 86 ALA A N 1
ATOM 670 C CA . ALA A 1 87 ? -12.584 22.962 -33.159 1.00 7.88 86 ALA A CA 1
ATOM 671 C C . ALA A 1 87 ? -13.001 23.301 -34.592 1.00 8.02 86 ALA A C 1
ATOM 672 O O . ALA A 1 87 ? -13.740 24.263 -34.815 1.00 7.86 86 ALA A O 1
ATOM 674 N N . LYS A 1 88 ? -12.547 22.503 -35.557 1.00 8.27 87 LYS A N 1
ATOM 675 C CA . LYS A 1 88 ? -12.949 22.681 -36.957 1.00 8.79 87 LYS A CA 1
ATOM 676 C C . LYS A 1 88 ? -14.437 22.397 -37.138 1.00 8.45 87 LYS A C 1
ATOM 677 O O . LYS A 1 88 ? -15.160 23.178 -37.764 1.00 8.99 87 LYS A O 1
ATOM 683 N N . LEU A 1 89 ? -14.881 21.275 -36.576 1.00 8.13 88 LEU A N 1
ATOM 684 C CA . LEU A 1 89 ? -16.274 20.853 -36.634 1.00 8.13 88 LEU A CA 1
ATOM 685 C C . LEU A 1 89 ? -17.232 21.911 -36.102 1.00 8.01 88 LEU A C 1
ATOM 686 O O . LEU A 1 89 ? -18.200 22.278 -36.770 1.00 7.84 88 LEU A O 1
ATOM 691 N N . ASN A 1 90 ? -16.958 22.394 -34.894 1.00 8.02 89 ASN A N 1
ATOM 692 C CA . ASN A 1 90 ? -17.941 23.181 -34.160 1.00 8.33 89 ASN A CA 1
ATOM 693 C C . ASN A 1 90 ? -18.195 24.567 -34.750 1.00 8.67 89 ASN A C 1
ATOM 694 O O . ASN A 1 90 ? -19.222 25.181 -34.471 1.00 8.86 89 ASN A O 1
ATOM 699 N N . SER A 1 91 ? -17.268 25.038 -35.583 1.00 9.26 90 SER A N 1
ATOM 700 C CA . SER A 1 91 ? -17.389 26.340 -36.240 1.00 10.18 90 SER A CA 1
ATOM 701 C C . SER A 1 91 ? -18.201 26.282 -37.541 1.00 10.51 90 SER A C 1
ATOM 702 O O . SER A 1 91 ? -18.519 27.320 -38.125 1.00 11.25 90 SER A O 1
ATOM 705 N N . ASP A 1 92 ? -18.542 25.072 -37.979 1.00 10.53 91 ASP A N 1
ATOM 706 C CA . ASP A 1 92 ? -19.164 24.837 -39.282 1.00 10.86 91 ASP A CA 1
ATOM 707 C C . ASP A 1 92 ? -20.546 24.204 -39.078 1.00 10.54 91 ASP A C 1
ATOM 708 O O . ASP A 1 92 ? -20.654 23.023 -38.746 1.00 10.28 91 ASP A O 1
ATOM 713 N N . ALA A 1 93 ? -21.598 24.998 -39.278 1.00 10.40 92 ALA A N 1
ATOM 714 C CA . ALA A 1 93 ? -22.979 24.553 -39.051 1.00 10.45 92 ALA A CA 1
ATOM 715 C C . ALA A 1 93 ? -23.350 23.290 -39.829 1.00 10.42 92 ALA A C 1
ATOM 716 O O . ALA A 1 93 ? -24.007 22.396 -39.290 1.00 10.23 92 ALA A O 1
ATOM 718 N N . SER A 1 94 ? -22.926 23.218 -41.088 1.00 10.36 93 SER A N 1
ATOM 719 C CA . SER A 1 94 ? -23.193 22.048 -41.923 1.00 10.38 93 SER A CA 1
ATOM 720 C C . SER A 1 94 ? -22.474 20.811 -41.385 1.00 9.87 93 SER A C 1
ATOM 721 O O . SER A 1 94 ? -23.050 19.723 -41.339 1.00 10.06 93 SER A O 1
ATOM 724 N N . ALA A 1 95 ? -21.222 20.989 -40.968 1.00 9.38 94 ALA A N 1
ATOM 725 C CA . ALA A 1 95 ? -20.447 19.906 -40.367 1.00 8.80 94 ALA A CA 1
ATOM 726 C C . ALA A 1 95 ? -21.094 19.405 -39.072 1.00 8.46 94 ALA A C 1
ATOM 727 O O . ALA A 1 95 ? -21.168 18.196 -38.844 1.00 8.27 94 ALA A O 1
ATOM 729 N N . ARG A 1 96 ? -21.574 20.331 -38.239 1.00 8.28 95 ARG A N 1
ATOM 730 C CA . ARG A 1 96 ? -22.257 19.963 -36.994 1.00 8.34 95 ARG A CA 1
ATOM 731 C C . ARG A 1 96 ? -23.483 19.100 -37.277 1.00 8.50 95 ARG A C 1
ATOM 732 O O . ARG A 1 96 ? -23.741 18.131 -36.565 1.00 8.16 95 ARG A O 1
ATOM 740 N N . GLN A 1 97 ? -24.226 19.447 -38.326 1.00 8.85 96 GLN A N 1
ATOM 741 C CA . GLN A 1 97 ? -25.404 18.677 -38.730 1.00 9.38 96 GLN A CA 1
ATOM 742 C C . GLN A 1 97 ? -25.024 17.245 -39.122 1.00 8.85 96 GLN A C 1
ATOM 743 O O . GLN A 1 97 ? -25.687 16.288 -38.713 1.00 8.73 96 GLN A O 1
ATOM 749 N N . ARG A 1 98 ? -23.952 17.104 -39.901 1.00 8.49 97 ARG A N 1
ATOM 750 C CA . ARG A 1 98 ? -23.469 15.790 -40.324 1.00 8.27 97 ARG A CA 1
ATOM 751 C C . ARG A 1 98 ? -22.995 14.962 -39.129 1.00 7.80 97 ARG A C 1
ATOM 752 O O . ARG A 1 98 ? -23.275 13.765 -39.053 1.00 7.61 97 ARG A O 1
ATOM 760 N N . PHE A 1 99 ? -22.296 15.611 -38.198 1.00 7.54 98 PHE A N 1
ATOM 761 C CA . PHE A 1 99 ? -21.817 14.969 -36.974 1.00 7.35 98 PHE A CA 1
ATOM 762 C C . PHE A 1 99 ? -22.980 14.456 -36.130 1.00 7.10 98 PHE A C 1
ATOM 763 O O . PHE A 1 99 ? -22.962 13.320 -35.663 1.00 6.79 98 PHE A O 1
ATOM 771 N N . VAL A 1 100 ? -23.983 15.306 -35.933 1.00 7.25 99 VAL A N 1
ATOM 772 C CA . VAL A 1 100 ? -25.124 14.967 -35.088 1.00 7.85 99 VAL A CA 1
ATOM 773 C C . VAL A 1 100 ? -25.889 13.768 -35.659 1.00 7.87 99 VAL A C 1
ATOM 774 O O . 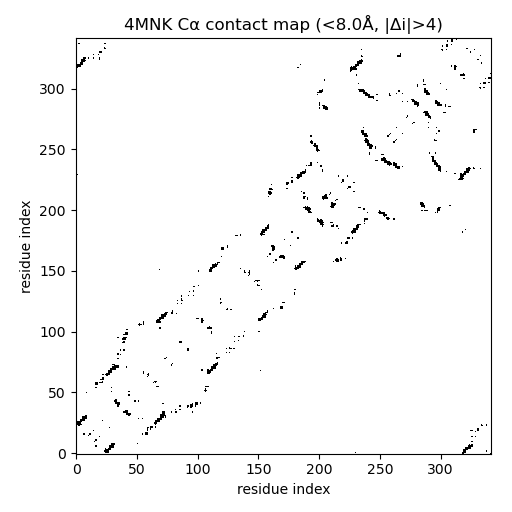VAL A 1 100 ? -26.178 12.808 -34.935 1.00 7.96 99 VAL A O 1
ATOM 778 N N . LYS A 1 101 ? -26.177 13.813 -36.959 1.00 8.14 100 LYS A N 1
ATOM 779 C CA . LYS A 1 101 ? -26.905 12.741 -37.637 1.00 8.64 100 LYS A CA 1
ATOM 780 C C . LYS A 1 101 ? -26.128 11.423 -37.601 1.00 8.09 100 LYS A C 1
ATOM 781 O O . LYS A 1 101 ? -26.692 10.371 -37.280 1.00 8.20 100 LYS A O 1
ATOM 787 N N . SER A 1 102 ? -24.839 11.482 -37.930 1.00 7.67 101 SER A N 1
ATOM 788 C CA . SER A 1 102 ? -24.012 10.277 -37.997 1.00 7.42 101 SER A CA 1
ATOM 789 C C . SER A 1 102 ? -23.713 9.659 -36.627 1.00 7.13 101 SER A C 1
ATOM 790 O O . SER A 1 102 ? -23.594 8.440 -36.520 1.00 7.21 101 SER A O 1
ATOM 793 N N A SER A 1 103 ? -23.598 10.489 -35.592 0.50 7.06 102 SER A N 1
ATOM 794 N N B SER A 1 103 ? -23.593 10.498 -35.598 0.50 6.85 102 SER A N 1
ATOM 795 C CA A SER A 1 103 ? -23.323 9.983 -34.244 0.50 7.13 102 SER A CA 1
ATOM 796 C CA B SER A 1 103 ? -23.339 10.023 -34.235 0.50 6.75 102 SER A CA 1
ATOM 797 C C A SER A 1 103 ? -24.513 9.208 -33.681 0.50 7.12 102 SER A C 1
ATOM 798 C C B SER A 1 103 ? -24.512 9.203 -33.713 0.50 6.88 102 SER A C 1
ATOM 799 O O A SER A 1 103 ? -24.340 8.142 -33.088 0.50 7.11 102 SER A O 1
ATOM 800 O O B SER A 1 103 ? -24.328 8.106 -33.181 0.50 6.87 102 SER A O 1
ATOM 805 N N . ILE A 1 104 ? -25.717 9.740 -33.882 1.00 7.02 103 ILE A N 1
ATOM 806 C CA . ILE A 1 104 ? -26.940 9.062 -33.462 1.00 7.47 103 ILE A CA 1
ATOM 807 C C . ILE A 1 104 ? -27.094 7.743 -34.225 1.00 7.69 103 ILE A C 1
ATOM 808 O O . ILE A 1 104 ? -27.378 6.703 -33.627 1.00 7.84 103 ILE A O 1
ATOM 813 N N . ALA A 1 105 ? -26.860 7.786 -35.537 1.00 7.88 104 ALA A N 1
ATOM 814 C CA . ALA A 1 105 ? -26.924 6.591 -36.379 1.00 8.29 104 ALA A CA 1
ATOM 815 C C . ALA A 1 105 ? -25.908 5.535 -35.944 1.00 8.48 104 ALA A C 1
ATOM 816 O O . ALA A 1 105 ? -26.211 4.344 -35.946 1.00 8.64 104 ALA A O 1
ATOM 818 N N . LEU A 1 106 ? -24.713 5.980 -35.566 1.00 8.64 105 LEU A N 1
ATOM 819 C CA . LEU A 1 106 ? -23.651 5.086 -35.114 1.00 9.04 105 LEU A CA 1
ATOM 820 C C . LEU A 1 106 ? -24.034 4.325 -33.844 1.00 8.43 105 LEU A C 1
ATOM 821 O O . LEU A 1 106 ? -23.850 3.104 -33.763 1.00 8.54 105 LEU A O 1
ATOM 826 N N . ALA A 1 107 ? -24.569 5.043 -32.857 1.00 7.91 106 ALA A N 1
ATOM 827 C CA . ALA A 1 107 ? -24.977 4.415 -31.605 1.00 7.37 106 ALA A CA 1
ATOM 828 C C . ALA A 1 107 ? -26.035 3.342 -31.862 1.00 7.30 106 ALA A C 1
ATOM 829 O O . ALA A 1 107 ? -25.934 2.228 -31.349 1.00 7.16 106 ALA A O 1
ATOM 831 N N . ARG A 1 108 ? -27.033 3.667 -32.682 1.00 7.53 107 ARG A N 1
ATOM 832 C CA . ARG A 1 108 ? -28.076 2.700 -33.019 1.00 7.97 107 ARG A CA 1
ATOM 833 C C . ARG A 1 108 ? -27.531 1.523 -33.826 1.00 8.00 107 ARG A C 1
ATOM 834 O O . ARG A 1 108 ? -27.925 0.381 -33.593 1.00 8.07 107 ARG A O 1
ATOM 842 N N A ARG A 1 109 ? -26.614 1.800 -34.750 0.50 8.23 108 ARG A N 1
ATOM 843 N N B ARG A 1 109 ? -26.628 1.818 -34.763 0.50 8.22 108 ARG A N 1
ATOM 844 C CA A ARG A 1 109 ? -26.067 0.768 -35.631 0.50 8.33 108 ARG A CA 1
ATOM 845 C CA B ARG A 1 109 ? -26.009 0.811 -35.629 0.50 8.30 108 ARG A CA 1
ATOM 846 C C A ARG A 1 109 ? -25.321 -0.343 -34.885 0.50 8.17 108 ARG A C 1
ATOM 847 C C B ARG A 1 109 ? -25.398 -0.336 -34.831 0.50 8.12 108 ARG A C 1
ATOM 848 O O A ARG A 1 109 ? -25.388 -1.508 -35.282 0.50 8.07 108 ARG A O 1
ATOM 849 O O B ARG A 1 109 ? -25.637 -1.507 -35.131 0.50 7.97 108 ARG A O 1
ATOM 864 N N . TYR A 1 110 ? -24.626 0.014 -33.806 1.00 8.05 109 TYR A N 1
ATOM 865 C CA . TYR A 1 110 ? -23.879 -0.971 -33.026 1.00 8.15 109 TYR A CA 1
ATOM 866 C C . TYR A 1 110 ? -24.561 -1.409 -31.730 1.00 7.81 109 TYR A C 1
ATOM 867 O O . TYR A 1 110 ? -24.004 -2.207 -30.981 1.00 8.24 109 TYR A O 1
ATOM 876 N N . GLY A 1 111 ? -25.756 -0.890 -31.464 1.00 7.15 110 GLY A N 1
ATOM 877 C CA . GLY A 1 111 ? -26.534 -1.320 -30.303 1.00 6.92 110 GLY A CA 1
ATOM 878 C C . GLY A 1 111 ? -26.119 -0.693 -28.983 1.00 6.45 110 GLY A C 1
ATOM 879 O O . GLY A 1 111 ? -26.328 -1.283 -27.920 1.00 6.92 110 GLY A O 1
ATOM 880 N N . PHE A 1 112 ? -25.534 0.502 -29.050 1.00 5.89 111 PHE A N 1
ATOM 881 C CA . PHE A 1 112 ? -25.214 1.288 -27.861 1.00 5.90 111 PHE A CA 1
ATOM 882 C C . PHE A 1 112 ? -26.440 2.027 -27.339 1.00 6.11 111 PHE A C 1
ATOM 883 O O . PHE A 1 112 ? -27.343 2.374 -28.106 1.00 6.55 111 PHE A O 1
ATOM 891 N N . HIS A 1 113 ? -26.457 2.278 -26.033 1.00 6.29 112 HIS A N 1
ATOM 892 C CA . HIS A 1 113 ? -27.575 2.972 -25.390 1.00 6.77 112 HIS A CA 1
ATOM 893 C C . HIS A 1 113 ? -27.337 4.469 -25.253 1.00 6.63 112 HIS A C 1
ATOM 894 O O . HIS A 1 113 ? -28.205 5.200 -24.777 1.00 6.94 112 HIS A O 1
ATOM 901 N N . GLY A 1 114 ? -26.164 4.934 -25.663 1.00 6.25 113 GLY A N 1
ATOM 902 C CA . GLY A 1 114 ? -25.848 6.341 -25.530 1.00 6.38 113 GLY A CA 1
ATOM 903 C C . GLY A 1 114 ? -24.577 6.764 -26.222 1.00 6.06 113 GLY A C 1
ATOM 904 O O . GLY A 1 114 ? -23.832 5.935 -26.756 1.00 5.99 113 GLY A O 1
ATOM 905 N N . LEU A 1 115 ? -24.356 8.076 -26.193 1.00 6.16 114 LEU A N 1
ATOM 906 C CA . LEU A 1 115 ? -23.214 8.738 -26.797 1.00 6.32 114 LEU A CA 1
ATOM 907 C C . LEU A 1 115 ? -22.472 9.529 -25.743 1.00 6.32 114 LEU A C 1
ATOM 908 O O . LEU A 1 115 ? -23.077 10.085 -24.822 1.00 6.41 114 LEU A O 1
ATOM 913 N N . ASP A 1 116 ? -21.156 9.591 -25.900 1.00 6.49 115 ASP A N 1
ATOM 914 C CA . ASP A 1 116 ? -20.311 10.406 -25.051 1.00 6.52 115 ASP A CA 1
ATOM 915 C C . ASP A 1 116 ? -19.392 11.238 -25.929 1.00 6.45 115 ASP A C 1
ATOM 916 O O . ASP A 1 116 ? -18.933 10.767 -26.973 1.00 6.53 115 ASP A O 1
ATOM 921 N N . LEU A 1 117 ? -19.135 12.472 -25.507 1.00 6.69 116 LEU A N 1
ATOM 922 C CA . LEU A 1 117 ? -18.172 13.332 -26.185 1.00 7.02 116 LEU A CA 1
ATOM 923 C C . LEU A 1 117 ? -16.950 13.523 -25.303 1.00 6.90 116 LEU A C 1
ATOM 924 O O . LEU A 1 117 ? -17.075 13.948 -24.153 1.00 6.88 116 LEU A O 1
ATOM 929 N N . ASP A 1 118 ? -15.777 13.191 -25.835 1.00 6.98 117 ASP A N 1
ATOM 930 C CA . ASP A 1 118 ? -14.525 13.423 -25.127 1.00 7.37 117 ASP A CA 1
ATOM 931 C C . ASP A 1 118 ? -13.704 14.460 -25.887 1.00 7.16 117 ASP A C 1
ATOM 932 O O . ASP A 1 118 ? -12.972 14.134 -26.825 1.00 7.26 117 ASP A O 1
ATOM 937 N N . TYR A 1 119 ? -13.856 15.711 -25.457 1.00 7.37 118 TYR A N 1
ATOM 938 C CA . TYR A 1 119 ? -13.260 16.878 -26.093 1.00 7.41 118 TYR A CA 1
ATOM 939 C C . TYR A 1 119 ? -12.406 17.606 -25.062 1.00 7.71 118 TYR A C 1
ATOM 940 O O . TYR A 1 119 ? -12.924 18.175 -24.098 1.00 7.59 118 TYR A O 1
ATOM 949 N N . GLU A 1 120 ? -11.094 17.578 -25.270 1.00 8.16 119 GLU A N 1
ATOM 950 C CA . GLU A 1 120 ? -10.154 18.116 -24.296 1.00 8.90 119 GLU A CA 1
ATOM 951 C C . GLU A 1 120 ? -9.296 19.217 -24.928 1.00 9.24 119 GLU A C 1
ATOM 952 O O . GLU A 1 120 ? -8.249 18.923 -25.498 1.00 9.61 119 GLU A O 1
ATOM 958 N N . TYR A 1 121 ? -9.710 20.485 -24.835 1.00 9.33 120 TYR A N 1
ATOM 959 C CA . TYR A 1 121 ? -10.887 20.952 -24.090 1.00 9.47 120 TYR A CA 1
ATOM 960 C C . TYR A 1 121 ? -11.592 22.054 -24.885 1.00 9.46 120 TYR A C 1
ATOM 961 O O . TYR A 1 121 ? -10.976 22.665 -25.765 1.00 9.71 120 TYR A O 1
ATOM 970 N N . PRO A 1 122 ? -12.881 22.317 -24.582 1.00 9.39 121 PRO A N 1
ATOM 971 C CA . PRO A 1 122 ? -13.604 23.413 -25.236 1.00 9.51 121 PRO A CA 1
ATOM 972 C C . PRO A 1 122 ? -13.175 24.784 -24.703 1.00 9.77 121 PRO A C 1
ATOM 973 O O . PRO A 1 122 ? -13.936 25.463 -24.006 1.00 9.89 121 PRO A O 1
ATOM 977 N N . GLU A 1 123 ? -11.947 25.167 -25.041 1.00 10.14 122 GLU A N 1
ATOM 978 C CA . GLU A 1 123 ? -11.376 26.452 -24.659 1.00 10.80 122 GLU A CA 1
ATOM 979 C C . GLU A 1 123 ? -10.491 26.935 -25.811 1.00 10.88 122 GLU A C 1
ATOM 980 O O . GLU A 1 123 ? -9.945 26.112 -26.546 1.00 10.90 122 GLU A O 1
ATOM 986 N N . PRO A 1 124 ? -10.341 28.265 -25.980 1.00 10.95 123 PRO A N 1
ATOM 987 C CA . PRO A 1 124 ? -10.882 29.378 -25.189 1.00 10.93 123 PRO A CA 1
ATOM 988 C C . PRO A 1 124 ? -12.374 29.654 -25.435 1.00 10.63 123 PRO A C 1
ATOM 989 O O . PRO A 1 124 ? -13.094 28.775 -25.916 1.00 10.36 123 PRO A O 1
ATOM 993 N N . GLN A 1 125 ? -12.829 30.862 -25.101 1.00 10.56 124 GLN A N 1
ATOM 994 C CA . GLN A 1 125 ? -14.260 31.186 -25.118 1.00 10.59 124 GLN A CA 1
ATOM 995 C C . GLN A 1 125 ? -14.968 30.836 -26.431 1.00 10.09 124 GLN A C 1
ATOM 996 O O . GLN A 1 125 ? -16.066 30.277 -26.409 1.00 10.03 124 GLN A O 1
ATOM 1002 N N . LEU A 1 126 ? -14.344 31.158 -27.565 1.00 9.59 125 LEU A N 1
ATOM 1003 C CA . LEU A 1 126 ? -14.916 30.826 -28.871 1.00 9.22 125 LEU A CA 1
ATOM 1004 C C . LEU A 1 126 ? -15.217 29.334 -28.992 1.00 8.89 125 LEU A C 1
ATOM 1005 O O . LEU A 1 126 ? -16.275 28.944 -29.491 1.00 8.69 125 LEU A O 1
ATOM 1010 N N . GLU A 1 127 ? -14.287 28.509 -28.525 1.00 8.59 126 GLU A N 1
ATOM 1011 C CA . GLU A 1 127 ? -14.446 27.064 -28.602 1.00 8.55 126 GLU A CA 1
ATOM 1012 C C . GLU A 1 127 ? -15.558 26.543 -27.698 1.00 8.45 126 GLU A C 1
ATOM 1013 O O . GLU A 1 127 ? -16.274 25.617 -28.077 1.00 8.31 126 GLU A O 1
ATOM 1019 N N . MET A 1 128 ? -15.722 27.147 -26.522 1.00 8.59 127 MET A N 1
ATOM 1020 C CA . MET A 1 128 ? -16.853 26.809 -25.659 1.00 8.99 127 MET A CA 1
ATOM 1021 C C . MET A 1 128 ? -18.177 27.201 -26.319 1.00 9.03 127 MET A C 1
ATOM 1022 O O . MET A 1 128 ? -19.120 26.412 -26.333 1.00 8.95 127 MET A O 1
ATOM 1027 N N . GLU A 1 129 ? -18.229 28.410 -26.878 1.00 9.24 128 GLU A N 1
ATOM 1028 C CA . GLU A 1 129 ? -19.426 28.905 -27.560 1.00 9.67 128 GLU A CA 1
ATOM 1029 C C . GLU A 1 129 ? -19.863 27.982 -28.694 1.00 8.95 128 GLU A C 1
ATOM 1030 O O . GLU A 1 129 ? -21.049 27.680 -28.842 1.00 8.86 128 GLU A O 1
ATOM 1036 N N . ASN A 1 130 ? -18.900 27.527 -29.491 1.00 8.38 129 ASN A N 1
ATOM 1037 C CA . ASN A 1 130 ? -19.211 26.646 -30.610 1.00 7.99 129 ASN A CA 1
ATOM 1038 C C . ASN A 1 130 ? -19.557 25.224 -30.169 1.00 7.61 129 ASN A C 1
ATOM 1039 O O . ASN A 1 130 ? -20.377 24.557 -30.803 1.00 7.43 129 ASN A O 1
ATOM 1044 N N . PHE A 1 131 ? -18.936 24.770 -29.081 1.00 7.34 130 PHE A N 1
ATOM 1045 C CA . PHE A 1 131 ? -19.257 23.470 -28.486 1.00 7.29 130 PHE A CA 1
ATOM 1046 C C . PHE A 1 131 ? -20.690 23.467 -27.954 1.00 7.31 130 PHE A C 1
ATOM 1047 O O . PHE A 1 131 ? -21.410 22.482 -28.113 1.00 7.22 130 PHE A O 1
ATOM 1055 N N . VAL A 1 132 ? -21.100 24.581 -27.346 1.00 7.44 131 VAL A N 1
ATOM 1056 C CA . VAL A 1 132 ? -22.489 24.787 -26.923 1.00 7.75 131 VAL A CA 1
ATOM 1057 C C . VAL A 1 132 ? -23.464 24.567 -28.090 1.00 7.71 131 VAL A C 1
ATOM 1058 O O . VAL A 1 132 ? -24.488 23.903 -27.924 1.00 7.69 131 VAL A O 1
ATOM 1062 N N . LYS A 1 133 ? -23.136 25.109 -29.265 1.00 7.72 132 LYS A N 1
ATOM 1063 C CA . LYS A 1 133 ? -23.965 24.926 -30.460 1.00 8.20 132 LYS A CA 1
ATOM 1064 C C . LYS A 1 133 ? -24.086 23.446 -30.818 1.00 7.80 132 LYS A C 1
ATOM 1065 O O . LYS A 1 133 ? -25.187 22.949 -31.033 1.00 7.93 132 LYS A O 1
ATOM 1071 N N . LEU A 1 134 ? -22.953 22.745 -30.863 1.00 7.43 133 LEU A N 1
ATOM 1072 C CA . LEU A 1 134 ? -22.947 21.316 -31.183 1.00 7.14 133 LEU A CA 1
ATOM 1073 C C . LEU A 1 134 ? -23.809 20.512 -30.214 1.00 6.94 133 LEU A C 1
ATOM 1074 O O . LEU A 1 134 ? -24.662 19.726 -30.633 1.00 7.33 133 LEU A O 1
ATOM 1079 N N . VAL A 1 135 ? -23.576 20.715 -28.920 1.00 7.00 134 VAL A N 1
ATOM 1080 C CA . VAL A 1 135 ? -24.254 19.935 -27.890 1.00 7.24 134 VAL A CA 1
ATOM 1081 C C . VAL A 1 135 ? -25.757 20.230 -27.847 1.00 7.16 134 VAL A C 1
ATOM 1082 O O . VAL A 1 135 ? -26.568 19.316 -27.682 1.00 7.41 134 VAL A O 1
ATOM 1086 N N . SER A 1 136 ? -26.131 21.496 -28.029 1.00 7.23 135 SER A N 1
ATOM 1087 C CA . SER A 1 136 ? -27.547 21.858 -28.058 1.00 7.45 135 SER A CA 1
ATOM 1088 C C . SER A 1 136 ? -28.257 21.156 -29.218 1.00 7.41 135 SER A C 1
ATOM 1089 O O . SER A 1 136 ? -29.353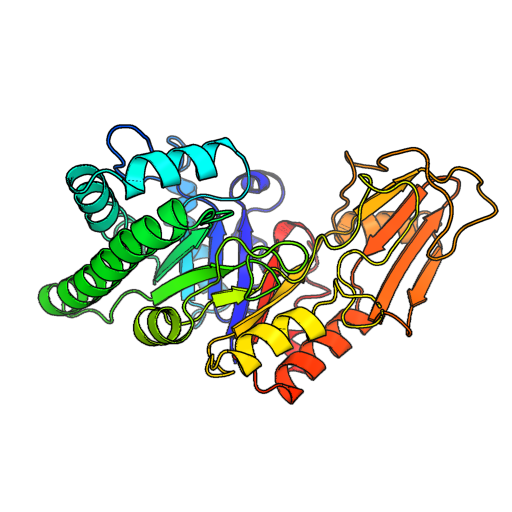 20.612 -29.053 1.00 7.61 135 SER A O 1
ATOM 1092 N N . GLU A 1 137 ? -27.616 21.158 -30.385 1.00 7.50 136 GLU A N 1
ATOM 1093 C CA . GLU A 1 137 ? -28.148 20.490 -31.572 1.00 7.64 136 GLU A CA 1
ATOM 1094 C C . GLU A 1 137 ? -28.221 18.972 -31.384 1.00 7.34 136 GLU A C 1
ATOM 1095 O O . GLU A 1 137 ? -29.184 18.330 -31.812 1.00 7.32 136 GLU A O 1
ATOM 1101 N N . LEU A 1 138 ? -27.216 18.407 -30.722 1.00 7.28 137 LEU A N 1
ATOM 1102 C CA . LEU A 1 138 ? -27.190 16.972 -30.452 1.00 7.37 137 LEU A CA 1
ATOM 1103 C C . LEU A 1 138 ? -28.315 16.555 -29.496 1.00 7.39 137 LEU A C 1
ATOM 1104 O O . LEU A 1 138 ? -29.009 15.567 -29.740 1.00 7.44 137 LEU A O 1
ATOM 1109 N N . THR A 1 139 ? -28.503 17.322 -28.425 1.00 7.73 138 THR A N 1
ATOM 1110 C CA . THR A 1 139 ? -29.594 17.076 -27.477 1.00 8.04 138 THR A CA 1
ATOM 1111 C C . THR A 1 139 ? -30.956 17.045 -28.182 1.00 8.31 138 THR A C 1
ATOM 1112 O O . THR A 1 139 ? -31.747 16.123 -27.974 1.00 8.33 138 THR A O 1
ATOM 1116 N N . ALA A 1 140 ? -31.212 18.045 -29.024 1.00 8.65 139 ALA A N 1
ATOM 1117 C CA . ALA A 1 140 ? -32.470 18.140 -29.767 1.00 9.18 139 ALA A CA 1
ATOM 1118 C C . ALA A 1 140 ? -32.670 16.956 -30.712 1.00 9.26 139 ALA A C 1
ATOM 1119 O O . ALA A 1 140 ? -33.758 16.381 -30.783 1.00 9.42 139 ALA A O 1
ATOM 1121 N N . ALA A 1 141 ? -31.615 16.585 -31.431 1.00 9.15 140 ALA A N 1
ATOM 1122 C CA . ALA A 1 141 ? -31.702 15.480 -32.381 1.00 9.07 140 ALA A CA 1
ATOM 1123 C C . ALA A 1 141 ? -31.895 14.134 -31.678 1.00 8.99 140 ALA A C 1
ATOM 1124 O O . ALA A 1 141 ? -32.579 13.253 -32.198 1.00 9.19 140 ALA A O 1
ATOM 1126 N N . ILE A 1 142 ? -31.301 13.986 -30.494 1.00 8.96 141 ILE A N 1
ATOM 1127 C CA . ILE A 1 142 ? -31.489 12.787 -29.674 1.00 9.43 141 ILE A CA 1
ATOM 1128 C C . ILE A 1 142 ? -32.959 12.643 -29.261 1.00 10.06 141 ILE A C 1
ATOM 1129 O O . ILE A 1 142 ? -33.539 11.558 -29.358 1.00 9.91 141 ILE A O 1
ATOM 1134 N N . ARG A 1 143 ? -33.564 13.747 -28.830 1.00 10.81 142 ARG A N 1
ATOM 1135 C CA . ARG A 1 143 ? -34.983 13.750 -28.479 1.00 11.90 142 ARG A CA 1
ATOM 1136 C C . ARG A 1 143 ? -35.881 13.471 -29.685 1.00 12.18 142 ARG A C 1
ATOM 1137 O O . ARG A 1 143 ? -36.866 12.738 -29.571 1.00 12.32 142 ARG A O 1
ATOM 1145 N N . GLU A 1 144 ? -35.523 14.030 -30.838 1.00 12.48 143 GLU A N 1
ATOM 1146 C CA . GLU A 1 144 ? -36.269 13.808 -32.080 1.00 13.17 143 GLU A CA 1
ATOM 1147 C C . GLU A 1 144 ? -36.201 12.349 -32.547 1.00 13.13 143 GLU A C 1
ATOM 1148 O O . GLU A 1 144 ? -37.207 11.789 -32.988 1.00 13.37 143 GLU A O 1
ATOM 1154 N N . GLU A 1 145 ? -35.022 11.738 -32.436 1.00 12.94 144 GLU A N 1
ATOM 1155 C CA . GLU A 1 145 ? -34.837 10.340 -32.826 1.00 13.11 144 GLU A CA 1
ATOM 1156 C C . GLU A 1 145 ? -35.660 9.403 -31.945 1.00 13.52 144 GLU A C 1
ATOM 1157 O O . GLU A 1 145 ? -36.200 8.409 -32.430 1.00 13.43 144 GLU A O 1
ATOM 1163 N N . ALA A 1 146 ? -35.748 9.726 -30.656 1.00 13.97 145 ALA A N 1
ATOM 1164 C CA . ALA A 1 146 ? -36.589 8.975 -29.721 1.00 14.72 145 ALA A CA 1
ATOM 1165 C C . ALA A 1 146 ? -38.062 9.034 -30.124 1.00 15.33 145 ALA A C 1
ATOM 1166 O O . ALA A 1 146 ? -38.779 8.037 -30.022 1.00 15.53 145 ALA A O 1
ATOM 1168 N N . ARG A 1 147 ? -38.497 10.203 -30.588 1.00 15.91 146 ARG A N 1
ATOM 1169 C CA . ARG A 1 147 ? -39.877 10.413 -31.021 1.00 16.76 146 ARG A CA 1
ATOM 1170 C C . ARG A 1 147 ? -40.213 9.611 -32.278 1.00 17.36 146 ARG A C 1
ATOM 1171 O O . ARG A 1 147 ? -41.266 8.974 -32.345 1.00 17.63 146 ARG A O 1
ATOM 1173 N N . THR A 1 148 ? -39.312 9.634 -33.259 1.00 17.93 147 THR A N 1
ATOM 1174 C CA . THR A 1 148 ? -39.545 8.966 -34.543 1.00 18.49 147 THR A CA 1
ATOM 1175 C C . THR A 1 148 ? -39.373 7.445 -34.475 1.00 18.66 147 THR A C 1
ATOM 1176 O O . THR A 1 148 ? -40.101 6.710 -35.147 1.00 18.92 147 THR A O 1
ATOM 1180 N N . SER A 1 149 ? -38.419 6.982 -33.668 1.00 18.73 148 SER A N 1
ATOM 1181 C CA . SER A 1 149 ? -38.149 5.548 -33.524 1.00 18.77 148 SER A CA 1
ATOM 1182 C C . SER A 1 149 ? -39.051 4.874 -32.489 1.00 18.69 148 SER A C 1
ATOM 1183 O O . SER A 1 149 ? -39.320 3.675 -32.582 1.00 18.88 148 SER A O 1
ATOM 1186 N N . GLY A 1 150 ? -39.501 5.645 -31.501 1.00 18.58 149 GLY A N 1
ATOM 1187 C CA . GLY A 1 150 ? -40.311 5.116 -30.402 1.00 18.46 149 GLY A CA 1
ATOM 1188 C C . GLY A 1 150 ? -39.481 4.540 -29.267 1.00 18.33 149 GLY A C 1
ATOM 1189 O O . GLY A 1 150 ? -40.021 4.138 -28.236 1.00 18.56 149 GLY A O 1
ATOM 1190 N N . LYS A 1 151 ? -38.164 4.505 -29.461 1.00 17.96 150 LYS A N 1
ATOM 1191 C CA . LYS A 1 151 ? -37.233 3.963 -28.474 1.00 17.60 150 LYS A CA 1
ATOM 1192 C C . LYS A 1 151 ? -36.899 5.012 -27.410 1.00 16.89 150 LYS A C 1
ATOM 1193 O O . LYS A 1 151 ? -37.016 6.213 -27.673 1.00 17.02 150 LYS A O 1
ATOM 1199 N N . PRO A 1 152 ? -36.486 4.567 -26.202 1.00 16.23 151 PRO A N 1
ATOM 1200 C CA . PRO A 1 152 ? -35.987 5.517 -25.206 1.00 15.43 151 PRO A CA 1
ATOM 1201 C C . PRO A 1 152 ? -34.829 6.319 -25.787 1.00 14.34 151 PRO A C 1
ATOM 1202 O O . PRO A 1 152 ? -34.014 5.768 -26.539 1.00 14.36 151 PRO A O 1
ATOM 1206 N N . ARG A 1 153 ? -34.759 7.606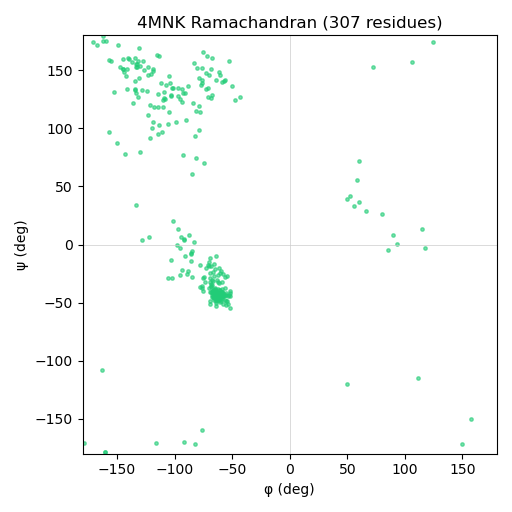 -25.463 1.00 13.32 152 ARG A N 1
ATOM 1207 C CA . ARG A 1 153 ? -33.707 8.443 -26.024 1.00 12.06 152 ARG A CA 1
ATOM 1208 C C . ARG A 1 153 ? -32.327 7.928 -25.634 1.00 10.88 152 ARG A C 1
ATOM 1209 O O . ARG A 1 153 ? -32.130 7.367 -24.551 1.00 10.53 152 ARG A O 1
ATOM 1217 N N . LEU A 1 154 ? -31.383 8.097 -26.549 1.00 9.44 153 LEU A N 1
ATOM 1218 C CA . LEU A 1 154 ? -29.989 7.814 -26.266 1.00 8.37 153 LEU A CA 1
ATOM 1219 C C . LEU A 1 154 ? -29.536 8.639 -25.074 1.00 7.82 153 LEU A C 1
ATOM 1220 O O . LEU A 1 154 ? -29.927 9.801 -24.925 1.00 7.33 153 LEU A O 1
ATOM 1225 N N . LEU A 1 155 ? -28.728 8.030 -24.214 1.00 7.17 154 LEU A N 1
ATOM 1226 C CA . LEU A 1 155 ? -28.041 8.774 -23.173 1.00 6.97 154 LEU A CA 1
ATOM 1227 C C . LEU A 1 155 ? -27.006 9.683 -23.823 1.00 6.75 154 LEU A C 1
ATOM 1228 O O . LEU A 1 155 ? -26.496 9.383 -24.901 1.00 6.80 154 LEU A O 1
ATOM 1233 N N . LEU A 1 156 ? -26.716 10.803 -23.172 1.00 6.54 155 LEU A N 1
ATOM 1234 C CA . LEU A 1 156 ? -25.685 11.714 -23.636 1.00 6.46 155 LEU A CA 1
ATOM 1235 C C . LEU A 1 156 ? -24.842 12.165 -22.461 1.00 6.12 155 LEU A C 1
ATOM 1236 O O . LEU A 1 156 ? -25.356 12.729 -21.493 1.00 6.30 155 LEU A O 1
ATOM 1241 N N . THR A 1 157 ? -23.543 11.900 -22.547 1.00 5.86 156 THR A N 1
ATOM 1242 C CA . THR A 1 157 ? -22.605 12.329 -21.522 1.00 5.88 156 THR A CA 1
ATOM 1243 C C . THR A 1 157 ? -21.412 13.015 -22.173 1.00 5.75 156 THR A C 1
ATOM 1244 O O . THR A 1 157 ? -21.265 12.996 -23.398 1.00 5.56 156 THR A O 1
ATOM 1248 N N . GLU A 1 158 ? -20.580 13.653 -21.361 1.00 5.83 157 GLU A N 1
ATOM 1249 C CA . GLU A 1 158 ? -19.316 14.183 -21.857 1.00 6.17 157 GLU A CA 1
ATOM 1250 C C . GLU A 1 158 ? -18.248 14.130 -20.775 1.00 6.15 157 GLU A C 1
ATOM 1251 O O . GLU A 1 158 ? -18.559 14.163 -19.579 1.00 6.12 157 GLU A O 1
ATOM 1257 N N . ALA A 1 159 ? -16.995 14.045 -21.208 1.00 6.03 158 ALA A N 1
ATOM 1258 C CA . ALA A 1 159 ? -15.857 14.167 -20.315 1.00 6.44 158 ALA A CA 1
ATOM 1259 C C . ALA A 1 159 ? -15.654 15.639 -19.986 1.00 6.44 158 ALA A C 1
ATOM 1260 O O . ALA A 1 159 ? -15.753 16.503 -20.866 1.00 6.95 158 ALA A O 1
ATOM 1262 N N . VAL A 1 160 ? -15.382 15.923 -18.716 1.00 6.33 159 VAL A N 1
ATOM 1263 C CA . VAL A 1 160 ? -15.032 17.275 -18.301 1.00 6.44 159 VAL A CA 1
ATOM 1264 C C . VAL A 1 160 ? -13.723 17.284 -17.524 1.00 6.38 159 VAL A C 1
ATOM 1265 O O . VAL A 1 160 ? -13.364 16.305 -16.862 1.00 6.52 159 VAL A O 1
ATOM 1269 N N . TYR A 1 161 ? -13.013 18.401 -17.634 1.00 6.48 160 TYR A N 1
ATOM 1270 C CA . TYR A 1 161 ? -11.851 18.710 -16.814 1.00 6.67 160 TYR A CA 1
ATOM 1271 C C . TYR A 1 161 ? -12.226 18.563 -15.339 1.00 6.51 160 TYR A C 1
ATOM 1272 O O . TYR A 1 161 ? -13.408 18.631 -14.986 1.00 6.52 160 TYR A O 1
ATOM 1281 N N . PHE A 1 162 ? -11.229 18.359 -14.478 1.00 6.63 161 PHE A N 1
ATOM 1282 C CA . PHE A 1 162 ? -11.491 18.148 -13.052 1.00 6.90 161 PHE A CA 1
ATOM 1283 C C . PHE A 1 162 ? -12.202 19.334 -12.403 1.00 6.95 161 PHE A C 1
ATOM 1284 O O . PHE A 1 162 ? -12.897 19.171 -11.400 1.00 7.13 161 PHE A O 1
ATOM 1292 N N . HIS A 1 163 ? -12.024 20.512 -13.002 1.00 7.37 162 HIS A N 1
ATOM 1293 C CA . HIS A 1 163 ? -12.507 21.776 -12.458 1.00 7.74 162 HIS A CA 1
ATOM 1294 C C . HIS A 1 163 ? -13.505 22.412 -13.419 1.00 7.79 162 HIS A C 1
ATOM 1295 O O . HIS A 1 163 ? -13.411 22.236 -14.637 1.00 7.73 162 HIS A O 1
ATOM 1302 N N . GLN A 1 164 ? -14.455 23.158 -12.862 1.00 8.14 163 GLN A N 1
ATOM 1303 C CA . GLN A 1 164 ? -15.482 23.837 -13.646 1.00 8.62 163 GLN A CA 1
ATOM 1304 C C . GLN A 1 164 ? -14.914 24.992 -14.480 1.00 8.85 163 GLN A C 1
ATOM 1305 O O . GLN A 1 164 ? -15.485 25.353 -15.511 1.00 8.63 163 GLN A O 1
ATOM 1311 N N . LYS A 1 165 ? -13.787 25.549 -14.039 1.00 9.46 164 LYS A N 1
ATOM 1312 C CA . LYS A 1 165 ? -13.124 26.645 -14.742 1.00 10.23 164 LYS A CA 1
ATOM 1313 C C . LYS A 1 165 ? -12.004 26.125 -15.634 1.00 10.35 164 LYS A C 1
ATOM 1314 O O . LYS A 1 165 ? -11.202 25.284 -15.220 1.00 10.42 164 LYS A O 1
ATOM 1320 N N . LEU A 1 166 ? -11.958 26.630 -16.862 1.00 10.55 165 LEU A N 1
ATOM 1321 C CA . LEU A 1 166 ? -10.853 26.358 -17.769 1.00 11.10 165 LEU A CA 1
ATOM 1322 C C . LEU A 1 166 ? -10.058 27.650 -17.949 1.00 11.55 165 LEU A C 1
ATOM 1323 O O . LEU A 1 166 ? -10.450 28.499 -18.744 1.00 11.40 165 LEU A O 1
ATOM 1328 N N . PHE A 1 167 ? -8.963 27.835 -17.211 1.00 12.21 166 PHE A N 1
ATOM 1329 C CA . PHE A 1 167 ? -8.447 26.911 -16.201 1.00 12.94 166 PHE A CA 1
ATOM 1330 C C . PHE A 1 167 ? -8.372 27.669 -14.858 1.00 13.64 166 PHE A C 1
ATOM 1331 O O . PHE A 1 167 ? -8.393 28.901 -14.866 1.00 13.65 166 PHE A O 1
ATOM 1339 N N A PRO A 1 168 ? -8.297 26.946 -13.719 0.50 13.99 167 PRO A N 1
ATOM 1340 N N B PRO A 1 168 ? -8.303 26.941 -13.721 0.50 13.99 167 PRO A N 1
ATOM 1341 C CA A PRO A 1 168 ? -8.371 27.606 -12.404 0.50 14.42 167 PRO A CA 1
ATOM 1342 C CA B PRO A 1 168 ? -8.343 27.580 -12.397 0.50 14.42 167 PRO A CA 1
ATOM 1343 C C A PRO A 1 168 ? -7.304 28.672 -12.127 0.50 14.86 167 PRO A C 1
ATOM 1344 C C B PRO A 1 168 ? -7.337 28.716 -12.212 0.50 14.85 167 PRO A C 1
ATOM 1345 O O A PRO A 1 168 ? -7.567 29.607 -11.366 0.50 15.00 167 PRO A O 1
ATOM 1346 O O B PRO A 1 168 ? -7.674 29.739 -11.611 0.50 14.93 167 PRO A O 1
ATOM 1353 N N . TRP A 1 169 ? -6.126 28.536 -12.733 1.00 15.18 168 TRP A N 1
ATOM 1354 C CA . TRP A 1 169 ? -5.046 29.522 -12.568 1.00 15.90 168 TRP A CA 1
ATOM 1355 C C . TRP A 1 169 ? -5.151 30.707 -13.535 1.00 16.16 168 TRP A C 1
ATOM 1356 O O . TRP A 1 169 ? -4.569 31.769 -13.291 1.00 16.42 168 TRP A O 1
ATOM 1367 N N . GLU A 1 170 ? -5.8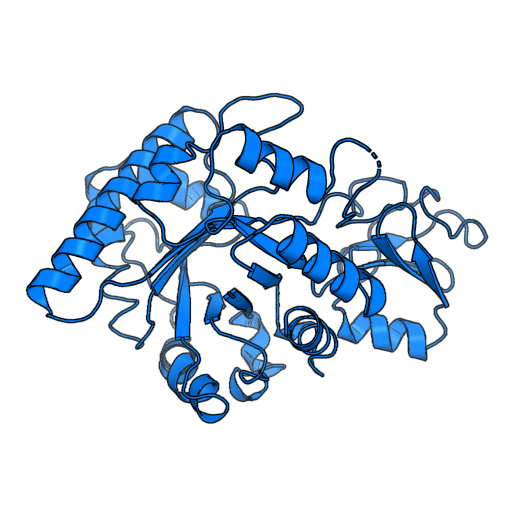87 30.512 -14.629 1.00 16.29 169 GLU A N 1
ATOM 1368 C CA . GLU A 1 170 ? -6.122 31.551 -15.631 1.00 16.51 169 GLU A CA 1
ATOM 1369 C C . GLU A 1 170 ? -7.406 31.214 -16.384 1.00 16.15 169 GLU A C 1
ATOM 1370 O O . GLU A 1 170 ? -7.399 30.408 -17.319 1.00 15.97 169 GLU A O 1
ATOM 1376 N N . VAL A 1 171 ? -8.509 31.822 -15.952 1.00 15.80 170 VAL A N 1
ATOM 1377 C CA . VAL A 1 171 ? -9.835 31.495 -16.477 1.00 15.61 170 VAL A CA 1
ATOM 1378 C C . VAL A 1 171 ? -10.070 32.145 -17.838 1.00 15.36 170 VAL A C 1
ATOM 1379 O O . VAL A 1 171 ? -10.131 33.373 -17.949 1.00 15.53 170 VAL A O 1
ATOM 1383 N N . VAL A 1 172 ? -10.192 31.311 -18.867 1.00 14.99 171 VAL A N 1
ATOM 1384 C CA . VAL A 1 172 ? -10.503 31.785 -20.218 1.00 14.57 171 VAL A CA 1
ATOM 1385 C C . VAL A 1 172 ? -11.954 31.475 -20.585 1.00 13.96 171 VAL A C 1
ATOM 1386 O O . VAL A 1 172 ? -12.575 32.190 -21.375 1.00 14.39 171 VAL A O 1
ATOM 1390 N N . THR A 1 173 ? -12.475 30.396 -20.001 1.00 12.97 172 THR A N 1
ATOM 1391 C CA . THR A 1 173 ? -13.878 30.012 -20.120 1.00 12.06 172 THR A CA 1
ATOM 1392 C C . THR A 1 173 ? -14.223 29.060 -18.971 1.00 11.27 172 THR A C 1
ATOM 1393 O O . THR A 1 173 ? -13.381 28.782 -18.111 1.00 10.92 172 THR A O 1
ATOM 1397 N N . GLU A 1 174 ? -15.462 28.581 -18.946 1.00 10.81 173 GLU A N 1
ATOM 1398 C CA . GLU A 1 174 ? -15.905 27.648 -17.918 1.00 10.44 173 GLU A CA 1
ATOM 1399 C C . GLU A 1 174 ? -17.064 26.821 -18.444 1.00 9.98 173 GLU A C 1
ATOM 1400 O O . GLU A 1 174 ? -17.748 27.233 -19.380 1.00 9.98 173 GLU A O 1
ATOM 1406 N N . TYR A 1 175 ? -17.285 25.656 -17.845 1.00 9.18 174 TYR A N 1
ATOM 1407 C CA . TYR A 1 175 ? -18.398 24.805 -18.246 1.00 8.90 174 TYR A CA 1
ATOM 1408 C C . TYR A 1 175 ? -19.724 25.424 -17.816 1.00 8.88 174 TYR A C 1
ATOM 1409 O O . TYR A 1 175 ? -19.893 25.777 -16.644 1.00 8.94 174 TYR A O 1
ATOM 1418 N N . PRO A 1 176 ? -20.665 25.571 -18.766 1.00 8.78 175 PRO A N 1
ATOM 1419 C CA . PRO A 1 176 ? -21.976 26.123 -18.422 1.00 8.73 175 PRO A CA 1
ATOM 1420 C C . PRO A 1 176 ? -22.843 25.043 -17.770 1.00 8.69 175 PRO A C 1
ATOM 1421 O O . PRO A 1 176 ? -23.435 24.216 -18.466 1.00 8.73 175 PRO A O 1
ATOM 1425 N N . VAL A 1 177 ? -22.904 25.050 -16.440 1.00 8.79 176 VAL A N 1
ATOM 1426 C CA . VAL A 1 177 ? -23.461 23.906 -15.707 1.00 9.09 176 VAL A CA 1
ATOM 1427 C C . VAL A 1 177 ? -24.966 23.705 -15.876 1.00 8.81 176 VAL A C 1
ATOM 1428 O O . VAL A 1 177 ? -25.429 22.569 -15.918 1.00 8.64 176 VAL A O 1
ATOM 1432 N N . GLN A 1 178 ? -25.721 24.799 -15.975 1.00 8.61 177 GLN A N 1
ATOM 1433 C CA . GLN A 1 178 ? -27.166 24.706 -16.175 1.00 8.44 177 GLN A CA 1
ATOM 1434 C C . GLN A 1 178 ? -27.474 24.128 -17.560 1.00 8.19 177 GLN A C 1
ATOM 1435 O O . GLN A 1 178 ? -28.329 23.250 -17.701 1.00 8.28 177 GLN A O 1
ATOM 1441 N N . PHE A 1 179 ? -26.762 24.629 -18.568 1.00 8.23 178 PHE A N 1
ATOM 1442 C CA . PHE A 1 179 ? -26.816 24.103 -19.932 1.00 8.22 178 PHE A CA 1
ATOM 1443 C C . PHE A 1 179 ? -26.547 22.595 -19.949 1.00 8.29 178 PHE A C 1
ATOM 1444 O O . PHE A 1 179 ? -27.318 21.819 -20.522 1.00 8.41 178 PHE A O 1
ATOM 1452 N N . ILE A 1 180 ? -25.450 22.197 -19.308 1.00 8.38 179 ILE A N 1
ATOM 1453 C CA . ILE A 1 180 ? -25.036 20.799 -19.251 1.00 8.67 179 ILE A CA 1
ATOM 1454 C C . ILE A 1 180 ? -26.076 19.927 -18.538 1.00 8.80 179 ILE A C 1
ATOM 1455 O O . ILE A 1 180 ? -26.431 18.851 -19.027 1.00 8.81 179 ILE A O 1
ATOM 1460 N N . ALA A 1 181 ? -26.572 20.395 -17.393 1.00 8.95 180 ALA A N 1
ATOM 1461 C CA . ALA A 1 181 ? -27.569 19.642 -16.629 1.00 9.32 180 ALA A CA 1
ATOM 1462 C C . ALA A 1 181 ? -28.865 19.410 -17.413 1.00 9.55 180 ALA A C 1
ATOM 1463 O O . ALA A 1 181 ? -29.514 18.375 -17.261 1.00 10.14 180 ALA A O 1
ATOM 1465 N N . ALA A 1 182 ? -29.227 20.370 -18.259 1.00 9.71 181 ALA A N 1
ATOM 1466 C CA . ALA A 1 182 ? -30.438 20.253 -19.064 1.00 9.94 181 ALA A CA 1
ATOM 1467 C C . ALA A 1 182 ? -30.255 19.328 -20.267 1.00 9.96 181 ALA A C 1
ATOM 1468 O O . ALA A 1 182 ? -31.176 18.593 -20.633 1.00 10.35 181 ALA A O 1
ATOM 1470 N N . GLY A 1 183 ? -29.066 19.357 -20.866 1.00 9.91 182 GLY A N 1
ATOM 1471 C CA . GLY A 1 183 ? -28.814 18.631 -22.110 1.00 9.82 182 GLY A CA 1
ATOM 1472 C C . GLY A 1 183 ? -28.234 17.235 -21.971 1.00 9.69 182 GLY A C 1
ATOM 1473 O O . GLY A 1 183 ? -28.349 16.424 -22.895 1.00 10.35 182 GLY A O 1
ATOM 1474 N N . LEU A 1 184 ? -27.605 16.958 -20.829 1.00 9.24 183 LEU A N 1
ATOM 1475 C CA . LEU A 1 184 ? -26.853 15.717 -20.625 1.00 9.05 183 LEU A CA 1
ATOM 1476 C C . LEU A 1 184 ? -27.353 14.926 -19.432 1.00 8.81 183 LEU A C 1
ATOM 1477 O O . LEU A 1 184 ? -27.886 15.487 -18.476 1.00 9.20 183 LEU A O 1
ATOM 1482 N N . ASP A 1 185 ? -27.152 13.615 -19.485 1.00 8.24 184 ASP A N 1
ATOM 1483 C CA . ASP A 1 185 ? -27.530 12.744 -18.380 1.00 8.10 184 ASP A CA 1
ATOM 1484 C C . ASP A 1 185 ? -26.547 12.828 -17.220 1.00 7.89 184 ASP A C 1
ATOM 1485 O O . ASP A 1 185 ? -26.953 12.785 -16.059 1.00 8.28 184 ASP A O 1
ATOM 1490 N N . TRP A 1 186 ? -25.263 12.959 -17.544 1.00 7.38 185 TRP A N 1
ATOM 1491 C CA . TRP A 1 186 ? -24.226 13.253 -16.557 1.00 6.93 185 TRP A CA 1
ATOM 1492 C C . TRP A 1 186 ? -22.934 13.656 -17.247 1.00 6.58 185 TRP A C 1
ATOM 1493 O O . TRP A 1 186 ? -22.828 13.568 -18.472 1.00 6.42 185 TRP A O 1
ATOM 1504 N N . VAL A 1 187 ? -21.967 14.115 -16.457 1.00 6.41 186 VAL A N 1
ATOM 1505 C CA . VAL A 1 187 ? -20.618 14.362 -16.949 1.00 6.59 186 VAL A CA 1
ATOM 1506 C C . VAL A 1 187 ? -19.623 13.507 -16.182 1.00 6.48 186 VAL A C 1
ATOM 1507 O O . VAL A 1 187 ? -19.808 13.226 -14.995 1.00 6.84 186 VAL A O 1
ATOM 1511 N N . ASN A 1 188 ? -18.579 13.095 -16.887 1.00 6.21 187 ASN A N 1
ATOM 1512 C CA . ASN A 1 188 ? -17.517 12.282 -16.327 1.00 6.27 187 ASN A CA 1
ATOM 1513 C C . ASN A 1 188 ? -16.349 13.186 -15.964 1.00 6.03 187 ASN A C 1
ATOM 1514 O O . ASN A 1 188 ? -15.629 13.679 -16.837 1.00 6.09 187 ASN A O 1
ATOM 1519 N N . VAL A 1 189 ? -16.192 13.421 -14.664 1.00 5.98 188 VAL A N 1
ATOM 1520 C CA . VAL A 1 189 ? -15.194 14.356 -14.154 1.00 5.96 188 VAL A CA 1
ATOM 1521 C C . VAL A 1 189 ? -13.828 13.682 -14.093 1.00 5.96 188 VAL A C 1
ATOM 1522 O O . VAL A 1 189 ? -13.624 12.740 -13.327 1.00 6.00 188 VAL A O 1
ATOM 1526 N N . MET A 1 190 ? -12.899 14.177 -14.904 1.00 6.11 189 MET A N 1
ATOM 1527 C CA . MET A 1 190 ? -11.569 13.580 -15.014 1.00 6.67 189 MET A CA 1
ATOM 1528 C C . MET A 1 190 ? -10.660 14.047 -13.877 1.00 6.76 189 MET A C 1
ATOM 1529 O O . MET A 1 190 ? -9.748 14.858 -14.071 1.00 6.87 189 MET A O 1
ATOM 1534 N N . ALA A 1 191 ? -10.922 13.502 -12.691 1.00 7.03 190 ALA A N 1
ATOM 1535 C CA . ALA A 1 191 ? -10.239 13.897 -11.461 1.00 7.36 190 ALA A CA 1
ATOM 1536 C C . ALA A 1 191 ? -8.911 13.158 -11.280 1.00 7.62 190 ALA A C 1
ATOM 1537 O O . ALA A 1 191 ? -8.709 12.429 -10.305 1.00 7.87 190 ALA A O 1
ATOM 1539 N N . TYR A 1 192 ? -8.008 13.359 -12.233 1.00 7.82 191 TYR A N 1
ATOM 1540 C CA . TYR A 1 192 ? -6.688 12.738 -12.209 1.00 8.07 191 TYR A CA 1
ATOM 1541 C C . TYR A 1 192 ? -5.733 13.506 -13.116 1.00 8.28 191 TYR A C 1
ATOM 1542 O O . TYR A 1 192 ? -6.115 14.521 -13.710 1.00 8.22 191 TYR A O 1
ATOM 1551 N N . ASP A 1 193 ? -4.496 13.018 -13.208 1.00 8.70 192 ASP A N 1
ATOM 1552 C CA . ASP A 1 193 ? -3.409 13.684 -13.932 1.00 9.33 192 ASP A CA 1
ATOM 1553 C C . ASP A 1 193 ? -3.100 15.074 -13.367 1.00 9.37 192 ASP A C 1
ATOM 1554 O O . ASP A 1 193 ? -2.771 16.005 -14.110 1.00 9.46 192 ASP A O 1
ATOM 1559 N N . PHE A 1 194 ? -3.199 15.196 -12.045 1.00 9.42 193 PHE A N 1
ATOM 1560 C CA . PHE A 1 194 ? -2.844 16.433 -11.346 1.00 9.48 193 PHE A CA 1
ATOM 1561 C C . PHE A 1 194 ? -1.336 16.613 -11.262 1.00 9.82 193 PHE A C 1
ATOM 1562 O O . PHE A 1 194 ? -0.844 17.739 -11.180 1.00 10.01 193 PHE A O 1
ATOM 1570 N N . HIS A 1 195 ? -0.617 15.492 -11.248 1.00 9.83 194 HIS A N 1
ATOM 1571 C CA . HIS A 1 195 ? 0.835 15.475 -11.108 1.00 10.11 194 HIS A CA 1
ATOM 1572 C C . HIS A 1 195 ? 1.413 14.344 -11.937 1.00 10.43 194 HIS A C 1
ATOM 1573 O O . HIS A 1 195 ? 0.750 13.335 -12.170 1.00 10.20 194 HIS A O 1
ATOM 1580 N N . GLY A 1 196 ? 2.643 14.530 -12.399 1.00 10.92 195 GLY A N 1
ATOM 1581 C CA . GLY A 1 196 ? 3.282 13.564 -13.283 1.00 11.89 195 GLY A CA 1
ATOM 1582 C C . GLY A 1 196 ? 4.687 13.985 -13.655 1.00 12.61 195 GLY A C 1
ATOM 1583 O O . GLY A 1 196 ? 5.222 14.955 -13.108 1.00 12.52 195 GLY A O 1
ATOM 1584 N N . SER A 1 197 ? 5.267 13.259 -14.608 1.00 13.41 196 SER A N 1
ATOM 1585 C CA . SER A 1 197 ? 6.673 13.409 -14.986 1.00 14.37 196 SER A CA 1
ATOM 1586 C C . SER A 1 197 ? 7.039 14.768 -15.586 1.00 14.88 196 SER A C 1
ATOM 1587 O O . SER A 1 197 ? 8.223 15.068 -15.763 1.00 15.08 196 SER A O 1
ATOM 1590 N N . TRP A 1 198 ? 6.030 15.580 -15.894 1.00 15.43 197 TRP A N 1
ATOM 1591 C CA . TRP A 1 198 ? 6.258 16.955 -16.341 1.00 15.91 197 TRP A CA 1
ATOM 1592 C C . TRP A 1 198 ? 6.782 17.832 -15.201 1.00 16.11 197 TRP A C 1
ATOM 1593 O O . TRP A 1 198 ? 7.282 18.935 -15.436 1.00 16.59 197 TRP A O 1
ATOM 1604 N N . GLU A 1 199 ? 6.656 17.329 -13.974 1.00 16.21 198 GLU A N 1
ATOM 1605 C CA . GLU A 1 199 ? 7.205 17.969 -12.780 1.00 16.24 198 GLU A CA 1
ATOM 1606 C C . GLU A 1 199 ? 8.452 17.216 -12.329 1.00 16.19 198 GLU A C 1
ATOM 1607 O O . GLU A 1 199 ? 8.515 15.989 -12.438 1.00 16.14 198 GLU A O 1
ATOM 1613 N N . ASN A 1 200 ? 9.433 17.947 -11.806 1.00 16.15 199 ASN A N 1
ATOM 1614 C CA . ASN A 1 200 ? 10.668 17.335 -11.296 1.00 15.93 199 ASN A CA 1
ATOM 1615 C C . ASN A 1 200 ? 10.604 16.918 -9.815 1.00 15.36 199 ASN A C 1
ATOM 1616 O O . ASN A 1 200 ? 11.634 16.814 -9.140 1.00 15.42 199 ASN A O 1
ATOM 1621 N N A PHE A 1 201 ? 9.383 16.704 -9.327 0.50 14.98 200 PHE A N 1
ATOM 1622 N N B PHE A 1 201 ? 9.390 16.660 -9.333 0.50 14.97 200 PHE A N 1
ATOM 1623 C CA A PHE A 1 201 ? 9.134 16.186 -7.986 0.50 14.44 200 PHE A CA 1
ATOM 1624 C CA B PHE A 1 201 ? 9.167 16.176 -7.975 0.50 14.41 200 PHE A CA 1
ATOM 1625 C C A PHE A 1 201 ? 8.019 15.153 -8.058 0.50 13.86 200 PHE A C 1
ATOM 1626 C C B PHE A 1 201 ? 7.964 15.240 -7.949 0.50 13.83 200 PHE A C 1
ATOM 1627 O O A PHE A 1 201 ? 7.136 15.252 -8.911 0.50 13.84 200 PHE A O 1
ATOM 1628 O O B PHE A 1 201 ? 6.968 15.491 -8.630 0.50 13.76 200 PHE A O 1
ATOM 1643 N N . THR A 1 202 ? 8.063 14.167 -7.165 1.00 13.27 201 THR A N 1
ATOM 1644 C CA . THR A 1 202 ? 6.985 13.176 -7.063 1.00 12.34 201 THR A CA 1
ATOM 1645 C C . THR A 1 202 ? 5.778 13.781 -6.360 1.00 11.72 201 THR A C 1
ATOM 1646 O O . THR A 1 202 ? 5.918 14.663 -5.506 1.00 11.75 201 THR A O 1
ATOM 1650 N N . GLY A 1 203 ? 4.595 13.306 -6.731 1.00 11.01 202 GLY A N 1
ATOM 1651 C CA . GLY A 1 203 ? 3.344 13.783 -6.153 1.00 10.19 202 GLY A CA 1
ATOM 1652 C C . GLY A 1 203 ? 2.228 12.778 -6.355 1.00 9.75 202 GLY A C 1
ATOM 1653 O O . GLY A 1 203 ? 2.416 11.756 -7.020 1.00 9.75 202 GLY A O 1
ATOM 1654 N N . ALA A 1 204 ? 1.067 13.074 -5.777 1.00 9.13 203 ALA A N 1
ATOM 1655 C CA . ALA A 1 204 ? -0.109 12.214 -5.889 1.00 8.72 203 ALA A CA 1
ATOM 1656 C C . ALA A 1 204 ? -0.932 12.628 -7.111 1.00 8.43 203 ALA A C 1
ATOM 1657 O O . ALA A 1 204 ? -1.586 13.674 -7.089 1.00 8.19 203 ALA A O 1
ATOM 1659 N N . PRO A 1 205 ? -0.906 11.809 -8.184 1.00 8.30 204 PRO A N 1
ATOM 1660 C CA . PRO A 1 205 ? -1.504 12.218 -9.462 1.00 8.27 204 PRO A CA 1
ATOM 1661 C C . PRO A 1 205 ? -3.021 12.408 -9.429 1.00 8.00 204 PRO A C 1
ATOM 1662 O O . PRO A 1 205 ? -3.568 13.108 -10.281 1.00 8.18 204 PRO A O 1
ATOM 1666 N N . ALA A 1 206 ? -3.695 11.796 -8.459 1.00 7.63 205 ALA A N 1
ATOM 1667 C CA . ALA A 1 206 ? -5.147 11.911 -8.363 1.00 7.66 205 ALA A CA 1
ATOM 1668 C C . ALA A 1 206 ? -5.615 12.211 -6.935 1.00 7.46 205 ALA A C 1
ATOM 1669 O O . ALA A 1 206 ? -6.690 11.780 -6.514 1.00 7.47 205 ALA A O 1
ATOM 1671 N N . ALA A 1 207 ? -4.805 12.977 -6.207 1.00 7.73 206 ALA A N 1
ATOM 1672 C CA . ALA A 1 207 ? -5.108 13.358 -4.828 1.00 7.94 206 ALA A CA 1
ATOM 1673 C C . ALA A 1 207 ? -6.568 13.766 -4.637 1.00 8.10 206 ALA A C 1
ATOM 1674 O O . ALA A 1 207 ? -7.080 14.626 -5.360 1.00 8.17 206 ALA A O 1
ATOM 1676 N N . LEU A 1 208 ? -7.233 13.144 -3.667 1.00 8.52 207 LEU A N 1
ATOM 1677 C CA . LEU A 1 208 ? -8.590 13.541 -3.295 1.00 9.28 207 LEU A CA 1
ATOM 1678 C C . LEU A 1 208 ? -8.590 14.925 -2.650 1.00 9.97 207 LEU A C 1
ATOM 1679 O O . LEU A 1 208 ? -9.446 15.760 -2.945 1.00 9.95 207 LEU A O 1
ATOM 1684 N N . ARG A 1 209 ? -7.632 15.148 -1.758 1.00 10.96 208 ARG A N 1
ATOM 1685 C CA . ARG A 1 209 ? -7.463 16.447 -1.114 1.00 12.24 208 ARG A CA 1
ATOM 1686 C C . ARG A 1 209 ? -5.992 16.682 -0.788 1.00 13.05 208 ARG A C 1
ATOM 1687 O O . ARG A 1 209 ? -5.157 15.789 -0.958 1.00 12.92 208 ARG A O 1
ATOM 1695 N N . ASP A 1 210 ? -5.683 17.903 -0.361 1.00 14.18 209 ASP A N 1
ATOM 1696 C CA . ASP A 1 210 ? -4.336 18.298 0.026 1.00 15.40 209 ASP A CA 1
ATOM 1697 C C . ASP A 1 210 ? -4.417 19.579 0.849 1.00 15.77 209 ASP A C 1
ATOM 1698 O O . ASP A 1 210 ? -5.356 20.363 0.702 1.00 16.38 209 ASP A O 1
ATOM 1703 N N . SER A 1 213 ? -2.966 22.281 -1.627 1.00 19.18 212 SER A N 1
ATOM 1704 C CA . SER A 1 213 ? -2.896 22.333 -3.085 1.00 19.12 212 SER A CA 1
ATOM 1705 C C . SER A 1 213 ? -4.262 22.579 -3.718 1.00 18.83 212 SER A C 1
ATOM 1706 O O . SER A 1 213 ? -5.298 22.220 -3.152 1.00 19.23 212 SER A O 1
ATOM 1709 N N . LYS A 1 214 ? -4.244 23.188 -4.900 1.00 18.28 213 LYS A N 1
ATOM 1710 C CA . LYS A 1 214 ? -5.460 23.484 -5.650 1.00 17.46 213 LYS A CA 1
ATOM 1711 C C . LYS A 1 214 ? -5.882 22.328 -6.563 1.00 16.71 213 LYS A C 1
ATOM 1712 O O . LYS A 1 214 ? -7.055 22.215 -6.933 1.00 16.93 213 LYS A O 1
ATOM 1714 N N . PHE A 1 215 ? -4.924 21.474 -6.918 1.00 15.41 214 PHE A N 1
ATOM 1715 C CA . PHE A 1 215 ? -5.168 20.378 -7.857 1.00 14.18 214 PHE A CA 1
ATOM 1716 C C . PHE A 1 215 ? -5.554 19.087 -7.149 1.00 12.92 214 PHE A C 1
ATOM 1717 O O . PHE A 1 215 ? -4.738 18.174 -6.994 1.00 12.62 214 PHE A O 1
ATOM 1725 N N . THR A 1 216 ? -6.806 19.031 -6.708 1.00 11.62 215 THR A N 1
ATOM 1726 C CA . THR A 1 216 ? -7.345 17.849 -6.044 1.00 10.51 215 THR A CA 1
ATOM 1727 C C . THR A 1 216 ? -8.744 17.549 -6.562 1.00 10.10 215 THR A C 1
ATOM 1728 O O . THR A 1 216 ? -9.440 18.442 -7.061 1.00 9.99 215 THR A O 1
ATOM 1732 N N . ALA A 1 217 ? -9.152 16.291 -6.427 1.00 9.58 216 ALA A N 1
ATOM 1733 C CA . ALA A 1 217 ? -10.478 15.860 -6.851 1.00 9.24 216 ALA A CA 1
ATOM 1734 C C . ALA A 1 217 ? -11.584 16.638 -6.132 1.00 9.33 216 ALA A C 1
ATOM 1735 O O . ALA A 1 217 ? -12.545 17.083 -6.766 1.00 9.03 216 ALA A O 1
ATOM 1737 N N . SER A 1 218 ? -11.434 16.818 -4.818 1.00 9.66 217 SER A N 1
ATOM 1738 C CA . SER A 1 218 ? -12.451 17.498 -4.012 1.00 10.36 217 SER A CA 1
ATOM 1739 C C . SER A 1 218 ? -12.634 18.960 -4.400 1.00 10.71 217 SER A C 1
ATOM 1740 O O . SER A 1 218 ? -13.763 19.427 -4.503 1.00 10.95 217 SER A O 1
ATOM 1743 N N . VAL A 1 219 ? -11.530 19.669 -4.629 1.00 10.57 218 VAL A N 1
ATOM 1744 C CA . VAL A 1 219 ? -11.597 21.070 -5.056 1.00 11.02 218 VAL A CA 1
ATOM 1745 C C . VAL A 1 219 ? -12.324 21.191 -6.399 1.00 10.66 218 VAL A C 1
ATOM 1746 O O . VAL A 1 219 ? -13.174 22.064 -6.577 1.00 10.80 218 VAL A O 1
ATOM 1750 N N . GLY A 1 220 ? -12.001 20.297 -7.332 1.00 10.19 219 GLY A N 1
ATOM 1751 C CA . GLY A 1 220 ? -12.679 20.252 -8.623 1.00 9.77 219 GLY A CA 1
ATOM 1752 C C . GLY A 1 220 ? -14.170 19.991 -8.502 1.00 9.50 219 GLY A C 1
ATOM 1753 O O . GLY A 1 220 ? -14.980 20.708 -9.091 1.00 9.28 219 GLY A O 1
ATOM 1754 N N . ILE A 1 221 ? -14.532 18.966 -7.732 1.00 9.65 220 ILE A N 1
ATOM 1755 C CA . ILE A 1 221 ? -15.935 18.639 -7.478 1.00 10.15 220 ILE A CA 1
ATOM 1756 C C . ILE A 1 221 ? -16.664 19.819 -6.825 1.00 10.64 220 ILE A C 1
ATOM 1757 O O . ILE A 1 221 ? -17.761 20.192 -7.261 1.00 10.81 220 ILE A O 1
ATOM 1762 N N . GLU A 1 222 ? -16.039 20.411 -5.805 1.00 11.09 221 GLU A N 1
ATOM 1763 C CA . GLU A 1 222 ? -16.568 21.606 -5.140 1.00 11.54 221 GLU A CA 1
ATOM 1764 C C . GLU A 1 222 ? -16.904 22.704 -6.155 1.00 11.33 221 GLU A C 1
ATOM 1765 O O . GLU A 1 222 ? -17.948 23.352 -6.051 1.00 11.56 221 GLU A O 1
ATOM 1771 N N . SER A 1 223 ? -16.029 22.896 -7.143 1.00 10.74 222 SER A N 1
ATOM 1772 C CA . SER A 1 223 ? -16.205 23.963 -8.133 1.00 10.37 222 SER A CA 1
ATOM 1773 C C . SER A 1 223 ? -17.437 23.769 -9.015 1.00 10.33 222 SER A C 1
ATOM 1774 O O . SER A 1 223 ? -18.136 24.732 -9.329 1.00 10.30 222 SER A O 1
ATOM 1777 N N . PHE A 1 224 ? -17.703 22.527 -9.412 1.00 10.34 223 PHE A N 1
ATOM 1778 C CA . PHE A 1 224 ? -18.905 22.224 -10.186 1.00 10.53 223 PHE A CA 1
ATOM 1779 C C . PHE A 1 224 ? -20.174 22.435 -9.361 1.00 11.17 223 PHE A C 1
ATOM 1780 O O . PHE A 1 224 ? -21.152 23.002 -9.849 1.00 11.28 223 PHE A O 1
ATOM 1788 N N . LEU A 1 225 ? -20.142 21.985 -8.109 1.00 11.76 224 LEU A N 1
ATOM 1789 C CA . LEU A 1 225 ? -21.285 22.125 -7.210 1.00 12.43 224 LEU A CA 1
ATOM 1790 C C . LEU A 1 225 ? -21.580 23.582 -6.864 1.00 12.66 224 LEU A C 1
ATOM 1791 O O . LEU A 1 225 ? -22.744 23.985 -6.814 1.00 12.75 224 LEU A O 1
ATOM 1796 N N . ALA A 1 226 ? -20.524 24.365 -6.654 1.00 12.61 225 ALA A N 1
ATOM 1797 C CA . ALA A 1 226 ? -20.655 25.793 -6.346 1.00 13.04 225 ALA A CA 1
ATOM 1798 C C . ALA A 1 226 ? -21.225 26.580 -7.524 1.00 13.19 225 ALA A C 1
ATOM 1799 O O . ALA A 1 226 ? -21.921 27.579 -7.330 1.00 13.58 225 ALA A O 1
ATOM 1801 N N . ALA A 1 227 ? -20.924 26.128 -8.741 1.00 13.19 226 ALA A N 1
ATOM 1802 C CA . ALA A 1 227 ? -21.455 26.744 -9.955 1.00 13.11 226 ALA A CA 1
ATOM 1803 C C . ALA A 1 227 ? -22.940 26.437 -10.149 1.00 13.11 226 ALA A C 1
ATOM 1804 O O . ALA A 1 227 ? -23.631 27.143 -10.885 1.00 13.23 226 ALA A O 1
ATOM 1806 N N . GLY A 1 228 ? -23.419 25.380 -9.496 1.00 12.95 227 GLY A N 1
ATOM 1807 C CA . GLY A 1 228 ? -24.836 25.024 -9.529 1.00 12.96 227 GLY A CA 1
ATOM 1808 C C . GLY A 1 228 ? -25.173 23.705 -10.200 1.00 12.61 227 GLY A C 1
ATOM 1809 O O . GLY A 1 228 ? -26.338 23.440 -10.494 1.00 12.94 227 GLY A O 1
ATOM 1810 N N . MET A 1 229 ? -24.164 22.869 -10.444 1.00 12.57 228 MET A N 1
ATOM 1811 C CA . MET A 1 229 ? -24.409 21.552 -11.024 1.00 12.33 228 MET A CA 1
ATOM 1812 C C . MET A 1 229 ? -25.154 20.671 -10.024 1.00 12.29 228 MET A C 1
ATOM 1813 O O . MET A 1 229 ? -24.698 20.525 -8.886 1.00 12.53 228 MET A O 1
ATOM 1818 N N . PRO A 1 230 ? -26.301 20.088 -10.435 1.00 12.22 229 PRO A N 1
ATOM 1819 C CA . PRO A 1 230 ? -26.951 19.108 -9.568 1.00 11.94 229 PRO A CA 1
ATOM 1820 C C . PRO A 1 230 ? -25.949 17.990 -9.276 1.00 11.62 229 PRO A C 1
ATOM 1821 O O . PRO A 1 230 ? -25.317 17.487 -10.214 1.00 11.52 229 PRO A O 1
ATOM 1825 N N A PRO A 1 231 ? -25.797 17.606 -7.993 0.50 11.38 230 PRO A N 1
ATOM 1826 N N B PRO A 1 231 ? -25.790 17.614 -7.990 0.50 11.48 230 PRO A N 1
ATOM 1827 C CA A PRO A 1 231 ? -24.758 16.647 -7.604 0.50 11.26 230 PRO A CA 1
ATOM 1828 C CA B PRO A 1 231 ? -24.769 16.642 -7.586 0.50 11.38 230 PRO A CA 1
ATOM 1829 C C A PRO A 1 231 ? -24.865 15.310 -8.335 0.50 11.19 230 PRO A C 1
ATOM 1830 C C B PRO A 1 231 ? -24.867 15.315 -8.337 0.50 11.25 230 PRO A C 1
ATOM 1831 O O A PRO A 1 231 ? -23.839 14.708 -8.663 0.50 10.94 230 PRO A O 1
ATOM 1832 O O B PRO A 1 231 ? -23.838 14.727 -8.679 0.50 10.99 230 PRO A O 1
ATOM 1839 N N . GLU A 1 232 ? -26.093 14.872 -8.608 1.00 11.23 231 GLU A N 1
ATOM 1840 C CA . GLU A 1 232 ? -26.336 13.608 -9.312 1.00 11.53 231 GLU A CA 1
ATOM 1841 C C . GLU A 1 232 ? -25.842 13.597 -10.773 1.00 11.04 231 GLU A C 1
ATOM 1842 O O . GLU A 1 232 ? -25.730 12.531 -11.381 1.00 11.11 231 GLU A O 1
ATOM 1848 N N . LYS A 1 233 ? -25.540 14.778 -11.317 1.00 10.45 232 LYS A N 1
ATOM 1849 C CA . LYS A 1 233 ? -25.010 14.919 -12.678 1.00 10.24 232 LYS A CA 1
ATOM 1850 C C . LYS A 1 233 ? -23.488 14.748 -12.747 1.00 9.45 232 LYS A C 1
ATOM 1851 O O . LYS A 1 233 ? -22.914 14.743 -13.838 1.00 9.48 232 LYS A O 1
ATOM 1857 N N . LEU A 1 234 ? -22.838 14.623 -11.592 1.00 8.72 233 LEU A N 1
ATOM 1858 C CA . LEU A 1 234 ? -21.388 14.455 -11.544 1.00 8.36 233 LEU A CA 1
ATOM 1859 C C . LEU A 1 234 ? -21.005 13.012 -11.266 1.00 7.71 233 LEU A C 1
ATOM 1860 O O . LEU A 1 234 ? -21.496 12.398 -10.316 1.00 7.85 233 LEU A O 1
ATOM 1865 N N . VAL A 1 235 ? -20.122 12.483 -12.106 1.00 7.00 234 VAL A N 1
ATOM 1866 C CA . VAL A 1 235 ? -19.580 11.144 -11.927 1.00 6.61 234 VAL A CA 1
ATOM 1867 C C . VAL A 1 235 ? -18.069 11.277 -11.736 1.00 6.36 234 VAL A C 1
ATOM 1868 O O . VAL A 1 235 ? -17.363 11.793 -12.603 1.00 6.36 23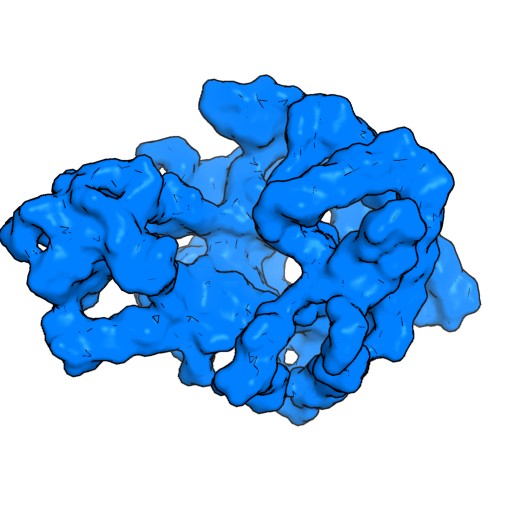4 VAL A O 1
ATOM 1872 N N . LEU A 1 236 ? -17.585 10.842 -10.574 1.00 6.24 235 LEU A N 1
ATOM 1873 C CA . LEU A 1 236 ? -16.187 11.040 -10.193 1.00 6.27 235 LEU A CA 1
ATOM 1874 C C . LEU A 1 236 ? -15.240 10.046 -10.859 1.00 6.15 235 LEU A C 1
ATOM 1875 O O . LEU A 1 236 ? -15.349 8.839 -10.646 1.00 6.22 235 LEU A O 1
ATOM 1880 N N . GLY A 1 237 ? -14.294 10.562 -11.638 1.00 5.90 236 GLY A N 1
ATOM 1881 C CA . GLY A 1 237 ? -13.298 9.716 -12.285 1.00 6.12 236 GLY A CA 1
ATOM 1882 C C . GLY A 1 237 ? -12.221 9.237 -11.338 1.00 6.06 236 GLY A C 1
ATOM 1883 O O . GLY A 1 237 ? -11.748 9.996 -10.486 1.00 6.20 236 GLY A O 1
ATOM 1884 N N . ILE A 1 238 ? -11.851 7.967 -11.490 1.00 5.91 237 ILE A N 1
ATOM 1885 C CA . ILE A 1 238 ? -10.770 7.345 -10.734 1.00 6.06 237 ILE A CA 1
ATOM 1886 C C . ILE A 1 238 ? -9.878 6.621 -11.744 1.00 5.83 237 ILE A C 1
ATOM 1887 O O . ILE A 1 238 ? -10.375 5.818 -12.543 1.00 5.63 237 ILE A O 1
ATOM 1892 N N . PRO A 1 239 ? -8.563 6.906 -11.728 1.00 5.87 238 PRO A N 1
ATOM 1893 C CA . PRO A 1 239 ? -7.676 6.258 -12.691 1.00 6.02 238 PRO A CA 1
ATOM 1894 C C . PRO A 1 239 ? -7.311 4.828 -12.297 1.00 5.98 238 PRO A C 1
ATOM 1895 O O . PRO A 1 239 ? -7.138 4.528 -11.109 1.00 6.31 238 PRO A O 1
ATOM 1899 N N . LEU A 1 240 ? -7.206 3.957 -13.298 1.00 6.11 239 LEU A N 1
ATOM 1900 C CA . LEU A 1 240 ? -6.704 2.598 -13.096 1.00 6.09 239 LEU A CA 1
ATOM 1901 C C . LEU A 1 240 ? -5.248 2.485 -13.549 1.00 6.18 239 LEU A C 1
ATOM 1902 O O . LEU A 1 240 ? -4.737 1.393 -13.811 1.00 6.40 239 LEU A O 1
ATOM 1907 N N . PHE A 1 241 ? -4.591 3.638 -13.624 1.00 6.20 240 PHE A N 1
ATOM 1908 C CA . PHE A 1 241 ? -3.178 3.736 -13.927 1.00 6.45 240 PHE A CA 1
ATOM 1909 C C . PHE A 1 241 ? -2.551 4.710 -12.942 1.00 6.40 240 PHE A C 1
ATOM 1910 O O . PHE A 1 241 ? -3.249 5.523 -12.327 1.00 6.47 240 PHE A O 1
ATOM 1918 N N . GLY A 1 242 ? -1.234 4.622 -12.804 1.00 6.53 241 GLY A N 1
ATOM 1919 C CA . GLY A 1 242 ? -0.474 5.561 -11.998 1.00 6.81 241 GLY A CA 1
ATOM 1920 C C . GLY A 1 242 ? 0.481 6.359 -12.858 1.00 7.04 241 GLY A C 1
ATOM 1921 O O . GLY A 1 242 ? 0.753 5.991 -14.003 1.00 7.36 241 GLY A O 1
ATOM 1922 N N . ARG A 1 243 ? 0.972 7.463 -12.305 1.00 7.43 242 ARG A N 1
ATOM 1923 C CA . ARG A 1 243 ? 2.006 8.264 -12.947 1.00 7.93 242 ARG A CA 1
ATOM 1924 C C . ARG A 1 243 ? 3.347 7.957 -12.299 1.00 7.86 242 ARG A C 1
ATOM 1925 O O . ARG A 1 243 ? 3.453 7.895 -11.069 1.00 7.46 242 ARG A O 1
ATOM 1933 N N . SER A 1 244 ? 4.364 7.762 -13.130 1.00 8.13 243 SER A N 1
ATOM 1934 C CA . SER A 1 244 ? 5.664 7.317 -12.651 1.00 8.38 243 SER A CA 1
ATOM 1935 C C . SER A 1 244 ? 6.775 8.311 -12.946 1.00 8.51 243 SER A C 1
ATOM 1936 O O . SER A 1 244 ? 6.727 9.052 -13.936 1.00 8.69 243 SER A O 1
ATOM 1939 N N . TRP A 1 245 ? 7.782 8.286 -12.079 1.00 8.58 244 TRP A N 1
ATOM 1940 C CA . TRP A 1 245 ? 8.961 9.130 -12.179 1.00 9.02 244 TRP A CA 1
ATOM 1941 C C . TRP A 1 245 ? 10.203 8.270 -11.999 1.00 9.24 244 TRP A C 1
ATOM 1942 O O . TRP A 1 245 ? 10.144 7.190 -11.398 1.00 9.13 244 TRP A O 1
ATOM 1953 N N . LEU A 1 246 ? 11.330 8.773 -12.496 1.00 9.64 245 LEU A N 1
ATOM 1954 C CA . LEU A 1 246 ? 12.640 8.272 -12.101 1.00 10.30 245 LEU A CA 1
ATOM 1955 C C . LEU A 1 246 ? 13.180 9.184 -11.006 1.00 10.53 245 LEU A C 1
ATOM 1956 O O . LEU A 1 246 ? 13.205 10.408 -11.168 1.00 10.76 245 LEU A O 1
ATOM 1961 N N . LEU A 1 247 ? 13.592 8.588 -9.891 1.00 10.95 246 LEU A N 1
ATOM 1962 C CA . LEU A 1 247 ? 14.082 9.344 -8.742 1.00 11.35 246 LEU A CA 1
ATOM 1963 C C . LEU A 1 247 ? 15.493 9.861 -8.966 1.00 11.91 246 LEU A C 1
ATOM 1964 O O . LEU A 1 247 ? 16.330 9.174 -9.559 1.00 11.74 246 LEU A O 1
ATOM 1969 N N . LYS A 1 248 ? 15.750 11.075 -8.488 1.00 12.68 247 LYS A N 1
ATOM 1970 C CA . LYS A 1 248 ? 17.093 11.644 -8.526 1.00 13.62 247 LYS A CA 1
ATOM 1971 C C . LYS A 1 248 ? 18.017 10.890 -7.569 1.00 13.83 247 LYS A C 1
ATOM 1972 O O . LYS A 1 248 ? 19.171 10.614 -7.904 1.00 14.13 247 LYS A O 1
ATOM 1978 N N . ASN A 1 249 ? 17.494 10.559 -6.388 1.00 14.15 248 ASN A N 1
ATOM 1979 C CA . ASN A 1 249 ? 18.230 9.812 -5.369 1.00 14.60 248 ASN A CA 1
ATOM 1980 C C . ASN A 1 249 ? 17.381 8.682 -4.798 1.00 14.39 248 ASN A C 1
ATOM 1981 O O . ASN A 1 249 ? 16.233 8.904 -4.402 1.00 14.40 248 ASN A O 1
ATOM 1986 N N . ASN A 1 250 ? 17.956 7.482 -4.746 1.00 14.46 249 ASN A N 1
ATOM 1987 C CA . ASN A 1 250 ? 17.238 6.284 -4.292 1.00 14.49 249 ASN A CA 1
ATOM 1988 C C . ASN A 1 250 ? 16.893 6.254 -2.801 1.00 14.73 249 ASN A C 1
ATOM 1989 O O . ASN A 1 250 ? 16.115 5.407 -2.358 1.00 14.90 249 ASN A O 1
ATOM 1994 N N . ASN A 1 251 ? 17.470 7.173 -2.031 1.00 14.92 250 ASN A N 1
ATOM 1995 C CA . ASN A 1 251 ? 17.161 7.273 -0.603 1.00 15.13 250 ASN A CA 1
ATOM 1996 C C . ASN A 1 251 ? 16.117 8.346 -0.277 1.00 14.91 250 ASN A C 1
ATOM 1997 O O . ASN A 1 251 ? 15.754 8.537 0.887 1.00 15.11 250 ASN A O 1
ATOM 2002 N N . GLU A 1 252 ? 15.648 9.044 -1.309 1.00 14.61 251 GLU A N 1
ATOM 2003 C CA . GLU A 1 252 ? 14.547 9.994 -1.169 1.00 14.33 251 GLU A CA 1
ATOM 2004 C C . GLU A 1 252 ? 13.362 9.450 -1.947 1.00 14.10 251 GLU A C 1
ATOM 2005 O O . GLU A 1 252 ? 13.316 9.534 -3.177 1.00 14.18 251 GLU A O 1
ATOM 2011 N N . VAL A 1 253 ? 12.409 8.885 -1.211 1.00 13.80 252 VAL A N 1
ATOM 2012 C CA . VAL A 1 253 ? 11.402 7.999 -1.797 1.00 13.80 252 VAL A CA 1
ATOM 2013 C C . VAL A 1 253 ? 9.959 8.368 -1.459 1.00 13.77 252 VAL A C 1
ATOM 2014 O O . VAL A 1 253 ? 9.033 7.644 -1.831 1.00 13.66 252 VAL A O 1
ATOM 2018 N N . GLY A 1 254 ? 9.768 9.478 -0.752 1.00 13.76 253 GLY A N 1
ATOM 2019 C CA . GLY A 1 254 ? 8.432 9.912 -0.356 1.00 13.92 253 GLY A CA 1
ATOM 2020 C C . GLY A 1 254 ? 7.808 10.848 -1.370 1.00 13.79 253 GLY A C 1
ATOM 2021 O O . GLY A 1 254 ? 8.330 11.017 -2.476 1.00 14.04 253 GLY A O 1
ATOM 2022 N N . ILE A 1 255 ? 6.680 11.448 -0.994 1.00 13.75 254 ILE A N 1
ATOM 2023 C CA . ILE A 1 255 ? 6.042 12.482 -1.807 1.00 13.73 254 ILE A CA 1
ATOM 2024 C C . ILE A 1 255 ? 6.872 13.761 -1.722 1.00 13.72 254 ILE A C 1
ATOM 2025 O O . ILE A 1 255 ? 7.295 14.160 -0.633 1.00 13.76 254 ILE A O 1
ATOM 2030 N N . GLY A 1 256 ? 7.116 14.380 -2.874 1.00 13.66 255 GLY A N 1
ATOM 2031 C CA . GLY A 1 256 ? 7.940 15.586 -2.953 1.00 13.89 255 GLY A CA 1
ATOM 2032 C C . GLY A 1 256 ? 9.417 15.298 -3.157 1.00 14.12 255 GLY A C 1
ATOM 2033 O O . GLY A 1 256 ? 10.245 16.208 -3.078 1.00 14.48 255 GLY A O 1
ATOM 2034 N N . ALA A 1 257 ? 9.752 14.034 -3.412 1.00 14.04 256 ALA A N 1
ATOM 2035 C CA . ALA A 1 257 ? 11.132 13.635 -3.694 1.00 13.87 256 ALA A CA 1
ATOM 2036 C C . ALA A 1 257 ? 11.552 14.128 -5.082 1.00 13.78 256 ALA A C 1
ATOM 2037 O O . ALA A 1 257 ? 10.737 14.096 -6.005 1.00 13.90 256 ALA A O 1
ATOM 2039 N N A PRO A 1 258 ? 12.816 14.578 -5.231 0.50 13.62 257 PRO A N 1
ATOM 2040 N N B PRO A 1 258 ? 12.812 14.591 -5.228 0.50 13.67 257 PRO A N 1
ATOM 2041 C CA A PRO A 1 258 ? 13.299 15.069 -6.525 0.50 13.53 257 PRO A CA 1
ATOM 2042 C CA B PRO A 1 258 ? 13.304 15.068 -6.524 0.50 13.59 257 PRO A CA 1
ATOM 2043 C C A PRO A 1 258 ? 13.320 13.971 -7.586 0.50 13.50 257 PRO A C 1
ATOM 2044 C C B PRO A 1 258 ? 13.312 13.969 -7.584 0.50 13.54 257 PRO A C 1
ATOM 2045 O O A PRO A 1 258 ? 13.656 12.822 -7.283 0.50 13.29 257 PRO A O 1
ATOM 2046 O O B PRO A 1 258 ? 13.631 12.816 -7.278 0.50 13.32 257 PRO A O 1
ATOM 2053 N N . ALA A 1 259 ? 12.956 14.335 -8.813 1.00 13.54 258 ALA A N 1
ATOM 2054 C CA . ALA A 1 259 ? 12.881 13.389 -9.926 1.00 13.87 258 ALA A CA 1
ATOM 2055 C C . ALA A 1 259 ? 13.606 13.906 -11.169 1.00 14.14 258 ALA A C 1
ATOM 2056 O O . ALA A 1 259 ? 13.848 15.111 -11.303 1.00 14.38 258 ALA A O 1
ATOM 2058 N N . VAL A 1 260 ? 13.941 12.991 -12.079 1.00 14.40 259 VAL A N 1
ATOM 2059 C CA . VAL A 1 260 ? 14.740 13.322 -13.268 1.00 14.74 259 VAL A CA 1
ATOM 2060 C C . VAL A 1 260 ? 14.067 12.999 -14.611 1.00 14.78 259 VAL A C 1
ATOM 2061 O O . VAL A 1 260 ? 14.690 13.119 -15.673 1.00 15.37 259 VAL A O 1
ATOM 2065 N N . GLY A 1 261 ? 12.801 12.593 -14.564 1.00 14.41 260 GLY A N 1
ATOM 2066 C CA . GLY A 1 261 ? 12.049 12.292 -15.778 1.00 13.95 260 GLY A CA 1
ATOM 2067 C C . GLY A 1 261 ? 11.000 11.216 -15.588 1.00 13.44 260 GLY A C 1
ATOM 2068 O O . GLY A 1 261 ? 10.738 10.780 -14.463 1.00 13.26 260 GLY A O 1
ATOM 2069 N N . ALA A 1 262 ? 10.406 10.791 -16.699 1.00 13.29 261 ALA A N 1
ATOM 2070 C CA . ALA A 1 262 ? 9.343 9.792 -16.698 1.00 13.02 261 ALA A CA 1
ATOM 2071 C C . ALA A 1 262 ? 9.853 8.402 -16.355 1.00 12.87 261 ALA A C 1
ATOM 2072 O O . ALA A 1 262 ? 10.880 7.960 -16.870 1.00 12.83 261 ALA A O 1
ATOM 2074 N N . GLY A 1 263 ? 9.126 7.718 -15.478 1.00 12.55 262 GLY A N 1
ATOM 2075 C CA . GLY A 1 263 ? 9.367 6.304 -15.227 1.00 12.67 262 GLY A CA 1
ATOM 2076 C C . GLY A 1 263 ? 8.679 5.473 -16.297 1.00 12.62 262 GLY A C 1
ATOM 2077 O O . GLY A 1 263 ? 8.171 6.019 -17.280 1.00 12.41 262 GLY A O 1
ATOM 2078 N N . PRO A 1 264 ? 8.654 4.142 -16.120 1.00 12.76 263 PRO A N 1
ATOM 2079 C CA . PRO A 1 264 ? 7.945 3.290 -17.076 1.00 12.95 263 PRO A CA 1
ATOM 2080 C C . PRO A 1 264 ? 6.429 3.436 -16.908 1.00 13.18 263 PRO A C 1
ATOM 2081 O O . PRO A 1 264 ? 5.976 3.708 -15.801 1.00 12.76 263 PRO A O 1
ATOM 2085 N N . VAL A 1 265 ? 5.638 3.315 -17.974 1.00 13.55 264 VAL A N 1
ATOM 2086 C CA . VAL A 1 265 ? 6.089 3.275 -19.358 1.00 14.37 264 VAL A CA 1
ATOM 2087 C C . VAL A 1 265 ? 5.747 4.644 -19.928 1.00 14.39 264 VAL A C 1
ATOM 2088 O O . VAL A 1 265 ? 4.570 5.007 -20.021 1.00 14.45 264 VAL A O 1
ATOM 2092 N N . ASP A 1 266 ? 6.779 5.411 -20.275 1.00 14.64 265 ASP A N 1
ATOM 2093 C CA . ASP A 1 266 ? 6.623 6.809 -20.684 1.00 14.78 265 ASP A CA 1
ATOM 2094 C C . ASP A 1 266 ? 5.766 7.603 -19.681 1.00 14.07 265 ASP A C 1
ATOM 2095 O O . ASP A 1 266 ? 4.942 8.436 -20.064 1.00 14.41 265 ASP A O 1
ATOM 2100 N N . GLY A 1 267 ? 5.959 7.318 -18.394 1.00 13.11 266 GLY A N 1
ATOM 2101 C CA . GLY A 1 267 ? 5.309 8.071 -17.325 1.00 12.07 266 GLY A CA 1
ATOM 2102 C C . GLY A 1 267 ? 3.987 7.532 -16.808 1.00 11.25 266 GLY A C 1
ATOM 2103 O O . GLY A 1 267 ? 3.395 8.129 -15.912 1.00 10.63 266 GLY A O 1
ATOM 2104 N N . ALA A 1 268 ? 3.523 6.412 -17.358 1.00 10.88 267 ALA A N 1
ATOM 2105 C CA . ALA A 1 268 ? 2.261 5.808 -16.927 1.00 10.71 267 ALA A CA 1
ATOM 2106 C C . ALA A 1 268 ? 2.350 4.291 -16.805 1.00 10.25 267 ALA A C 1
ATOM 2107 O O . ALA A 1 268 ? 2.902 3.620 -17.682 1.00 10.68 267 ALA A O 1
ATOM 2109 N N A LEU A 1 269 ? 1.771 3.762 -15.733 0.50 9.86 268 LEU A N 1
ATOM 2110 N N B LEU A 1 269 ? 1.833 3.767 -15.695 0.50 9.90 268 LEU A N 1
ATOM 2111 C CA A LEU A 1 269 ? 1.816 2.335 -15.451 0.50 9.41 268 LEU A CA 1
ATOM 2112 C CA B LEU A 1 269 ? 1.805 2.330 -15.427 0.50 9.47 268 LEU A CA 1
ATOM 2113 C C A LEU A 1 269 ? 0.435 1.859 -15.019 0.50 8.92 268 LEU A C 1
ATOM 2114 C C B LEU A 1 269 ? 0.390 1.911 -15.085 0.50 8.96 268 LEU A C 1
ATOM 2115 O O A LEU A 1 269 ? -0.174 2.456 -14.134 0.50 8.72 268 LEU A O 1
ATOM 2116 O O B LEU A 1 269 ? -0.283 2.587 -14.313 0.50 8.75 268 LEU A O 1
ATOM 2125 N N . SER A 1 270 ? -0.058 0.790 -15.643 1.00 8.47 269 SER A N 1
ATOM 2126 C CA . SER A 1 270 ? -1.377 0.244 -15.307 1.00 7.98 269 SER A CA 1
ATOM 2127 C C . SER A 1 270 ? -1.377 -0.279 -13.874 1.00 7.63 269 SER A C 1
ATOM 2128 O O . SER A 1 270 ? -0.328 -0.683 -13.357 1.00 7.21 269 SER A O 1
ATOM 2131 N N . PHE A 1 271 ? -2.544 -0.280 -13.234 1.00 7.35 270 PHE A N 1
ATOM 2132 C CA . PHE A 1 271 ? -2.663 -0.844 -11.892 1.00 7.52 270 PHE A CA 1
ATOM 2133 C C . PHE A 1 271 ? -2.124 -2.273 -11.831 1.00 7.55 270 PHE A C 1
ATOM 2134 O O . PHE A 1 271 ? -1.413 -2.628 -10.893 1.00 7.66 270 PHE A O 1
ATOM 2142 N N . SER A 1 272 ? -2.453 -3.084 -12.836 1.00 7.46 271 SER A N 1
ATOM 2143 C CA . SER A 1 272 ? -1.968 -4.462 -12.894 1.00 7.63 271 SER A CA 1
ATOM 2144 C C . SER A 1 272 ? -0.437 -4.528 -12.926 1.00 7.66 271 SER A C 1
ATOM 2145 O O . SER A 1 272 ? 0.166 -5.364 -12.248 1.00 7.69 271 SER A O 1
ATOM 2148 N N . GLU A 1 273 ? 0.189 -3.633 -13.684 1.00 7.75 272 GLU A N 1
ATOM 2149 C CA . GLU A 1 273 ? 1.648 -3.564 -13.710 1.00 8.27 272 GLU A CA 1
ATOM 2150 C C . GLU A 1 273 ? 2.220 -3.050 -12.386 1.00 7.98 272 GLU A C 1
ATOM 2151 O O . GLU A 1 273 ? 3.307 -3.458 -11.983 1.00 8.13 272 GLU A O 1
ATOM 2157 N N . ILE A 1 274 ? 1.482 -2.173 -11.709 1.00 7.49 273 ILE A N 1
ATOM 2158 C CA . ILE A 1 274 ? 1.870 -1.705 -10.377 1.00 7.35 273 ILE A CA 1
ATOM 2159 C C . ILE A 1 274 ? 1.825 -2.852 -9.364 1.00 7.52 273 ILE A C 1
ATOM 2160 O O . ILE A 1 274 ? 2.704 -2.960 -8.507 1.00 7.43 273 ILE A O 1
ATOM 2165 N N . GLN A 1 275 ? 0.823 -3.721 -9.481 1.00 7.72 274 GLN A N 1
ATOM 2166 C CA . GLN A 1 275 ? 0.762 -4.928 -8.654 1.00 8.06 274 GLN A CA 1
ATOM 2167 C C . GLN A 1 275 ? 1.970 -5.836 -8.897 1.00 8.10 274 GLN A C 1
ATOM 2168 O O . GLN A 1 275 ? 2.541 -6.381 -7.947 1.00 8.12 274 GLN A O 1
ATOM 2174 N N . ASN A 1 276 ? 2.363 -5.982 -10.162 1.00 8.03 275 ASN A N 1
ATOM 2175 C CA . ASN A 1 276 ? 3.579 -6.718 -10.517 1.00 8.45 275 ASN A CA 1
ATOM 2176 C C . ASN A 1 276 ? 4.820 -6.064 -9.908 1.00 8.05 275 ASN A C 1
ATOM 2177 O O . ASN A 1 276 ? 5.700 -6.751 -9.390 1.00 8.06 275 ASN A O 1
ATOM 2182 N N . PHE A 1 277 ? 4.866 -4.734 -9.970 1.00 7.67 276 PHE A N 1
ATOM 2183 C CA . PHE A 1 277 ? 5.947 -3.924 -9.405 1.00 7.56 276 PHE A CA 1
ATOM 2184 C C . PHE A 1 277 ? 6.112 -4.218 -7.911 1.00 7.43 276 PHE A C 1
ATOM 2185 O O . PHE A 1 277 ? 7.227 -4.468 -7.440 1.00 7.45 276 PHE A O 1
ATOM 2193 N N . ILE A 1 278 ? 4.995 -4.229 -7.184 1.00 7.54 277 ILE A N 1
ATOM 2194 C CA . ILE A 1 278 ? 4.985 -4.523 -5.749 1.00 7.83 277 ILE A CA 1
ATOM 2195 C C . ILE A 1 278 ? 5.398 -5.974 -5.460 1.00 7.99 277 ILE A C 1
ATOM 2196 O O . ILE A 1 278 ? 6.221 -6.226 -4.575 1.00 7.91 277 ILE A O 1
ATOM 2201 N N . ARG A 1 279 ? 4.836 -6.925 -6.205 1.00 8.25 278 ARG A N 1
ATOM 2202 C CA . ARG A 1 279 ? 5.204 -8.334 -6.039 1.00 8.73 278 ARG A CA 1
ATOM 2203 C C . ARG A 1 279 ? 6.681 -8.592 -6.359 1.00 8.45 278 ARG A C 1
ATOM 2204 O O . ARG A 1 279 ? 7.288 -9.517 -5.815 1.00 8.81 278 ARG A O 1
ATOM 2212 N N . GLY A 1 280 ? 7.258 -7.749 -7.211 1.00 8.01 279 GLY A N 1
ATOM 2213 C CA . GLY A 1 280 ? 8.670 -7.826 -7.556 1.00 7.89 279 GLY A CA 1
ATOM 2214 C C . GLY A 1 280 ? 9.600 -7.067 -6.624 1.00 8.00 279 GLY A C 1
ATOM 2215 O O . GLY A 1 280 ? 10.789 -6.932 -6.913 1.00 8.09 279 GLY A O 1
ATOM 2216 N N . GLY A 1 281 ? 9.067 -6.565 -5.512 1.00 7.96 280 GLY A N 1
ATOM 2217 C CA . GLY A 1 281 ? 9.902 -5.955 -4.480 1.00 8.29 280 GLY A CA 1
ATOM 2218 C C . GLY A 1 281 ? 9.691 -4.482 -4.178 1.00 8.52 280 GLY A C 1
ATOM 2219 O O . GLY A 1 281 ? 10.341 -3.949 -3.282 1.00 9.09 280 GLY A O 1
ATOM 2220 N N . ALA A 1 282 ? 8.806 -3.811 -4.912 1.00 8.41 281 ALA A N 1
ATOM 2221 C CA . ALA A 1 282 ? 8.506 -2.409 -4.614 1.00 8.48 281 ALA A CA 1
ATOM 2222 C C . ALA A 1 282 ? 7.728 -2.294 -3.308 1.00 8.68 281 ALA A C 1
ATOM 2223 O O . ALA A 1 282 ? 6.929 -3.171 -2.976 1.00 8.97 281 ALA A O 1
ATOM 2225 N N . ARG A 1 283 ? 7.969 -1.212 -2.570 1.00 8.87 282 ARG A N 1
ATOM 2226 C CA . ARG A 1 283 ? 7.259 -0.964 -1.321 1.00 9.30 282 ARG A CA 1
ATOM 2227 C C . ARG A 1 283 ? 6.065 -0.054 -1.565 1.00 8.91 282 ARG A C 1
ATOM 2228 O O . ARG A 1 283 ? 6.215 1.041 -2.110 1.00 8.94 282 ARG A O 1
ATOM 2236 N N . GLU A 1 284 ? 4.884 -0.513 -1.157 1.00 8.86 283 GLU A N 1
ATOM 2237 C CA . GLU A 1 284 ? 3.668 0.287 -1.238 1.00 8.97 283 GLU A CA 1
ATOM 2238 C C . GLU A 1 284 ? 3.487 1.119 0.024 1.00 9.08 283 GLU A C 1
ATOM 2239 O O . GLU A 1 284 ? 3.668 0.625 1.141 1.00 9.51 283 GLU A O 1
ATOM 2245 N N . VAL A 1 285 ? 3.119 2.381 -0.171 1.00 8.91 284 VAL A N 1
ATOM 2246 C CA . VAL A 1 285 ? 2.832 3.303 0.919 1.00 9.01 284 VAL A CA 1
ATOM 2247 C C . VAL A 1 285 ? 1.470 3.939 0.674 1.00 8.56 284 VAL A C 1
ATOM 2248 O O . VAL A 1 285 ? 1.174 4.378 -0.439 1.00 8.54 284 VAL A O 1
ATOM 2252 N N . PHE A 1 286 ? 0.633 3.973 1.707 1.00 8.38 285 PHE A N 1
ATOM 2253 C CA . PHE A 1 286 ? -0.604 4.732 1.641 1.00 8.21 285 PHE A CA 1
ATOM 2254 C C . PHE A 1 286 ? -0.351 6.125 2.193 1.00 8.38 285 PHE A C 1
ATOM 2255 O O . PHE A 1 286 ? 0.221 6.276 3.274 1.00 8.76 285 PHE A O 1
ATOM 2263 N N . ASP A 1 287 ? -0.766 7.138 1.438 1.00 8.49 286 ASP A N 1
ATOM 2264 C CA . ASP A 1 287 ? -0.616 8.518 1.873 1.00 8.68 286 ASP A CA 1
ATOM 2265 C C . ASP A 1 287 ? -1.953 9.092 2.316 1.00 8.63 286 ASP A C 1
ATOM 2266 O O . ASP A 1 287 ? -2.795 9.450 1.488 1.00 8.71 286 ASP A O 1
ATOM 2271 N N . THR A 1 288 ? -2.140 9.196 3.627 1.00 8.79 287 THR A N 1
ATOM 2272 C CA . THR A 1 288 ? -3.411 9.661 4.164 1.00 9.36 287 THR A CA 1
ATOM 2273 C C . THR A 1 288 ? -3.679 11.141 3.881 1.00 9.43 287 THR A C 1
ATOM 2274 O O . THR A 1 288 ? -4.831 11.550 3.747 1.00 9.60 287 THR A O 1
ATOM 2278 N N . THR A 1 289 ? -2.606 11.923 3.769 1.00 9.58 288 THR A N 1
ATOM 2279 C CA . THR A 1 289 ? -2.689 13.359 3.502 1.00 10.29 288 THR A CA 1
ATOM 2280 C C . THR A 1 289 ? -3.425 13.651 2.189 1.00 10.04 288 THR A C 1
ATOM 2281 O O . THR A 1 289 ? -4.265 14.552 2.129 1.00 10.50 288 THR A O 1
ATOM 2285 N N . THR A 1 290 ? -3.121 12.873 1.153 1.00 9.57 289 THR A N 1
ATOM 2286 C CA . THR A 1 290 ? -3.712 13.080 -0.172 1.00 9.15 289 THR A CA 1
ATOM 2287 C C . THR A 1 290 ? -4.821 12.088 -0.518 1.00 9.05 289 THR A C 1
ATOM 2288 O O . THR A 1 290 ? -5.571 12.310 -1.473 1.00 9.28 289 THR A O 1
ATOM 2292 N N . VAL A 1 291 ? -4.931 11.019 0.273 1.00 8.41 290 VAL A N 1
ATOM 2293 C CA . VAL A 1 291 ? -5.804 9.872 -0.024 1.00 8.12 290 VAL A CA 1
ATOM 2294 C C . VAL A 1 291 ? -5.358 9.253 -1.353 1.00 7.95 290 VAL A C 1
ATOM 2295 O O . VAL A 1 291 ? -6.019 9.387 -2.390 1.00 8.23 290 VAL A O 1
ATOM 2299 N N . SER A 1 292 ? -4.202 8.600 -1.302 1.00 7.70 291 SER A N 1
ATOM 2300 C CA . SER A 1 292 ? -3.565 8.036 -2.482 1.00 7.57 291 SER A CA 1
ATOM 2301 C C . SER A 1 292 ? -2.529 7.014 -2.049 1.00 7.43 291 SER A C 1
ATOM 2302 O O . SER A 1 292 ? -2.271 6.845 -0.856 1.00 7.60 291 SER A O 1
ATOM 2305 N N . ALA A 1 293 ? -1.935 6.337 -3.024 1.00 7.26 292 ALA A N 1
ATOM 2306 C CA . ALA A 1 293 ? -0.865 5.392 -2.760 1.00 7.06 292 ALA A CA 1
ATOM 2307 C C . ALA A 1 293 ? 0.338 5.705 -3.627 1.00 7.01 292 ALA A C 1
ATOM 2308 O O . ALA A 1 293 ? 0.224 6.363 -4.666 1.00 6.72 292 ALA A O 1
ATOM 2310 N N . TYR A 1 294 ? 1.496 5.234 -3.189 1.00 7.18 293 TYR A N 1
ATOM 2311 C CA . TYR A 1 294 ? 2.664 5.215 -4.045 1.00 7.29 293 TYR A CA 1
ATOM 2312 C C . TYR A 1 294 ? 3.506 3.985 -3.771 1.00 7.12 293 TYR A C 1
ATOM 2313 O O . TYR A 1 294 ? 3.377 3.352 -2.722 1.00 7.24 293 TYR A O 1
ATOM 2322 N N . ALA A 1 295 ? 4.343 3.633 -4.738 1.00 7.01 294 ALA A N 1
ATOM 2323 C CA . ALA A 1 295 ? 5.224 2.486 -4.609 1.00 7.20 294 ALA A CA 1
ATOM 2324 C C . ALA A 1 295 ? 6.559 2.815 -5.242 1.00 7.27 294 ALA A C 1
ATOM 2325 O O . ALA A 1 295 ? 6.622 3.535 -6.240 1.00 7.22 294 ALA A O 1
ATOM 2327 N N . TYR A 1 296 ? 7.630 2.293 -4.656 1.00 7.40 295 TYR A N 1
ATOM 2328 C CA . TYR A 1 296 ? 8.967 2.581 -5.151 1.00 7.61 295 TYR A CA 1
ATOM 2329 C C . TYR A 1 296 ? 9.893 1.383 -5.021 1.00 7.67 295 TYR A C 1
ATOM 2330 O O . TYR A 1 296 ? 9.749 0.565 -4.112 1.00 7.18 295 TYR A O 1
ATOM 2339 N N . LYS A 1 297 ? 10.835 1.294 -5.952 1.00 8.08 296 LYS A N 1
ATOM 2340 C CA . LYS A 1 297 ? 11.916 0.326 -5.904 1.00 8.50 296 LYS A CA 1
ATOM 2341 C C . LYS A 1 297 ? 13.076 0.944 -6.660 1.00 8.49 296 LYS A C 1
ATOM 2342 O O . LYS A 1 297 ? 12.899 1.438 -7.773 1.00 8.40 296 LYS A O 1
ATOM 2348 N N . ASP A 1 298 ? 14.257 0.922 -6.048 1.00 8.68 297 ASP A N 1
ATOM 2349 C CA . ASP A 1 298 ? 15.446 1.533 -6.637 1.00 8.98 297 ASP A CA 1
ATOM 2350 C C . ASP A 1 298 ? 15.134 2.965 -7.100 1.00 8.92 297 ASP A C 1
ATOM 2351 O O . ASP A 1 298 ? 14.723 3.782 -6.278 1.00 9.04 297 ASP A O 1
ATOM 2356 N N . ASN A 1 299 ? 15.285 3.267 -8.388 1.00 8.91 298 ASN A N 1
ATOM 2357 C CA . ASN A 1 299 ? 15.020 4.627 -8.875 1.00 9.07 298 ASN A CA 1
ATOM 2358 C C . ASN A 1 299 ? 13.633 4.855 -9.493 1.00 8.86 298 ASN A C 1
ATOM 2359 O O . ASN A 1 299 ? 13.403 5.882 -10.129 1.00 9.13 298 ASN A O 1
ATOM 2364 N N . VAL A 1 300 ? 12.710 3.914 -9.302 1.00 8.43 299 VAL A N 1
ATOM 2365 C CA . VAL A 1 300 ? 11.370 4.030 -9.885 1.00 8.22 299 VAL A CA 1
ATOM 2366 C C . VAL A 1 300 ? 10.319 4.303 -8.806 1.00 7.71 299 VAL A C 1
ATOM 2367 O O . VAL A 1 300 ? 10.281 3.624 -7.781 1.00 7.34 299 VAL A O 1
ATOM 2371 N N . TRP A 1 301 ? 9.476 5.303 -9.055 1.00 7.16 300 TRP A N 1
ATOM 2372 C CA . TRP A 1 301 ? 8.450 5.745 -8.114 1.00 6.99 300 TRP A CA 1
ATOM 2373 C C . TRP A 1 301 ? 7.155 5.924 -8.890 1.00 6.84 300 TRP A C 1
ATOM 2374 O O . TRP A 1 301 ? 7.150 6.548 -9.950 1.00 7.06 300 TRP A O 1
ATOM 2385 N N . VAL A 1 302 ? 6.058 5.389 -8.367 1.00 6.67 301 VAL A N 1
ATOM 2386 C CA . VAL A 1 302 ? 4.764 5.519 -9.034 1.00 6.68 301 VAL A CA 1
ATOM 2387 C C . VAL A 1 302 ? 3.669 5.900 -8.035 1.00 6.49 301 VAL A C 1
ATOM 2388 O O . VAL A 1 302 ? 3.590 5.328 -6.950 1.00 6.67 301 VAL A O 1
ATOM 2392 N N . GLY A 1 303 ? 2.851 6.884 -8.404 1.00 6.42 302 GLY A N 1
ATOM 2393 C CA . GLY A 1 303 ? 1.697 7.290 -7.601 1.00 6.43 302 GLY A CA 1
ATOM 2394 C C . GLY A 1 303 ? 0.420 6.826 -8.273 1.00 6.26 302 GLY A C 1
ATOM 2395 O O . GLY A 1 303 ? 0.279 6.949 -9.491 1.00 6.61 302 GLY A O 1
ATOM 2396 N N . TYR A 1 304 ? -0.512 6.297 -7.484 1.00 6.54 303 TYR A N 1
ATOM 2397 C CA . TYR A 1 304 ? -1.697 5.629 -8.026 1.00 6.63 303 TYR A CA 1
ATOM 2398 C C . TYR A 1 304 ? -2.778 5.506 -6.961 1.00 6.60 303 TYR A C 1
ATOM 2399 O O . TYR A 1 304 ? -2.592 5.926 -5.814 1.00 7.08 303 TYR A O 1
ATOM 2408 N N . ASP A 1 305 ? -3.911 4.928 -7.348 1.00 6.61 304 ASP A N 1
ATOM 2409 C CA . ASP A 1 305 ? -4.965 4.592 -6.405 1.00 6.79 304 ASP A CA 1
ATOM 2410 C C . ASP A 1 305 ? -4.941 3.107 -6.088 1.00 6.94 304 ASP A C 1
A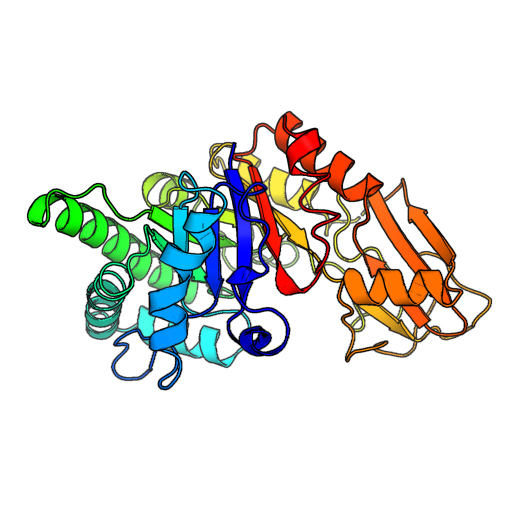TOM 2411 O O . ASP A 1 305 ? -4.803 2.272 -6.985 1.00 7.02 304 ASP A O 1
ATOM 2416 N N . ASN A 1 306 ? -5.061 2.784 -4.805 1.00 7.03 305 ASN A N 1
ATOM 2417 C CA . ASN A 1 306 ? -5.113 1.391 -4.380 1.00 7.30 305 ASN A CA 1
ATOM 2418 C C . ASN A 1 306 ? -6.449 1.047 -3.732 1.00 7.23 305 ASN A C 1
ATOM 2419 O O . ASN A 1 306 ? -7.393 1.839 -3.771 1.00 6.94 305 ASN A O 1
ATOM 2424 N N . GLN A 1 307 ? -6.525 -0.138 -3.138 1.00 7.57 306 GLN A N 1
ATOM 2425 C CA . GLN A 1 307 ? -7.760 -0.628 -2.549 1.00 8.20 306 GLN A CA 1
ATOM 2426 C C . GLN A 1 307 ? -8.326 0.347 -1.508 1.00 7.95 306 GLN A C 1
ATOM 2427 O O . GLN A 1 307 ? -9.525 0.638 -1.493 1.00 8.12 306 GLN A O 1
ATOM 2433 N N . GLN A 1 308 ? -7.448 0.875 -0.660 1.00 7.26 307 GLN A N 1
ATOM 2434 C CA . GLN A 1 308 ? -7.851 1.820 0.377 1.00 6.83 307 GLN A CA 1
ATOM 2435 C C . GLN A 1 308 ? -8.286 3.173 -0.189 1.00 6.51 307 GLN A C 1
ATOM 2436 O O . GLN A 1 308 ? -9.340 3.691 0.182 1.00 6.48 307 GLN A O 1
ATOM 2442 N N . SER A 1 309 ? -7.486 3.746 -1.085 1.00 6.24 308 SER A N 1
ATOM 2443 C CA . SER A 1 309 ? -7.823 5.067 -1.613 1.00 6.46 308 SER A CA 1
ATOM 2444 C C . SER A 1 309 ? -9.086 5.041 -2.475 1.00 6.33 308 SER A C 1
ATOM 2445 O O . SER A 1 309 ? -9.863 5.990 -2.447 1.00 6.51 308 SER A O 1
ATOM 2448 N N . VAL A 1 310 ? -9.307 3.951 -3.213 1.00 6.27 309 VAL A N 1
ATOM 2449 C CA . VAL A 1 310 ? -10.527 3.821 -4.014 1.00 6.48 309 VAL A CA 1
ATOM 2450 C C . VAL A 1 310 ? -11.766 3.761 -3.114 1.00 6.48 309 VAL A C 1
ATOM 2451 O O . VAL A 1 310 ? -12.755 4.449 -3.368 1.00 6.71 309 VAL A O 1
ATOM 2455 N N . ALA A 1 311 ? -11.709 2.960 -2.052 1.00 6.61 310 ALA A N 1
ATOM 2456 C CA . ALA A 1 311 ? -12.827 2.894 -1.111 1.00 6.77 310 ALA A CA 1
ATOM 2457 C C . ALA A 1 311 ? -13.124 4.274 -0.525 1.00 6.73 310 ALA A C 1
ATOM 2458 O O . ALA A 1 311 ? -14.281 4.664 -0.387 1.00 6.44 310 ALA A O 1
ATOM 2460 N N . LEU A 1 312 ? -12.069 5.013 -0.193 1.00 6.72 311 LEU A N 1
ATOM 2461 C CA . LEU A 1 312 ? -12.232 6.354 0.363 1.00 7.02 311 LEU A CA 1
ATOM 2462 C C . LEU A 1 312 ? -12.813 7.334 -0.657 1.00 6.98 311 LEU A C 1
ATOM 2463 O O . LEU A 1 312 ? -13.676 8.139 -0.316 1.00 7.07 311 LEU A O 1
ATOM 2468 N N . LYS A 1 313 ? -12.359 7.246 -1.906 1.00 6.81 312 LYS A N 1
ATOM 2469 C CA . LYS A 1 313 ? -12.880 8.109 -2.974 1.00 6.96 312 LYS A CA 1
ATOM 2470 C C . LYS A 1 313 ? -14.345 7.823 -3.284 1.00 7.06 312 LYS A C 1
ATOM 2471 O O . LYS A 1 313 ? -15.123 8.747 -3.521 1.00 6.88 312 LYS A O 1
ATOM 2477 N N . VAL A 1 314 ? -14.715 6.546 -3.283 1.00 7.10 313 VAL A N 1
ATOM 2478 C CA . VAL A 1 314 ? -16.092 6.150 -3.575 1.00 7.52 313 VAL A CA 1
ATOM 2479 C C . VAL A 1 314 ? -17.033 6.579 -2.447 1.00 7.68 313 VAL A C 1
ATOM 2480 O O . VAL A 1 314 ? -18.135 7.069 -2.704 1.00 7.97 313 VAL A O 1
ATOM 2484 N N . GLN A 1 315 ? -16.580 6.426 -1.204 1.00 7.84 314 GLN A N 1
ATOM 2485 C CA . GLN A 1 315 ? -17.346 6.906 -0.058 1.00 8.25 314 GLN A CA 1
ATOM 2486 C C . GLN A 1 315 ? -17.481 8.429 -0.101 1.00 8.33 314 GLN A C 1
ATOM 2487 O O . GLN A 1 315 ? -18.549 8.966 0.191 1.00 8.12 314 GLN A O 1
ATOM 2493 N N . TYR A 1 316 ? -16.398 9.112 -0.473 1.00 8.48 315 TYR A N 1
ATOM 2494 C CA . TYR A 1 316 ? -16.432 10.559 -0.698 1.00 8.93 315 TYR A CA 1
ATOM 2495 C C . TYR A 1 316 ? -17.526 10.937 -1.702 1.00 8.83 315 TYR A C 1
ATOM 2496 O O . TYR A 1 316 ? -18.315 11.848 -1.449 1.00 8.85 315 TYR A O 1
ATOM 2505 N N . ALA A 1 317 ? -17.566 10.241 -2.838 1.00 8.91 316 ALA A N 1
ATOM 2506 C CA . ALA A 1 317 ? -18.567 10.500 -3.874 1.00 9.17 316 ALA A CA 1
ATOM 2507 C C . ALA A 1 317 ? -19.982 10.322 -3.336 1.00 9.67 316 ALA A C 1
ATOM 2508 O O . ALA A 1 317 ? -20.877 11.117 -3.641 1.00 9.16 316 ALA A O 1
ATOM 2510 N N . LYS A 1 318 ? -20.177 9.290 -2.519 1.00 10.34 317 LYS A N 1
ATOM 2511 C CA . LYS A 1 318 ? -21.473 9.060 -1.890 1.00 11.39 317 LYS A CA 1
ATOM 2512 C C . LYS A 1 318 ? -21.831 10.178 -0.907 1.00 11.57 317 LYS A C 1
ATOM 2513 O O . LYS A 1 318 ? -22.959 10.675 -0.928 1.00 11.60 317 LYS A O 1
ATOM 2519 N N . GLU A 1 319 ? -20.865 10.577 -0.075 1.00 11.82 318 GLU A N 1
ATOM 2520 C CA . GLU A 1 319 ? -21.026 11.680 0.885 1.00 12.34 318 GLU A CA 1
ATOM 2521 C C . GLU A 1 319 ? -21.376 12.992 0.186 1.00 11.95 318 GLU A C 1
ATOM 2522 O O . GLU A 1 319 ? -22.180 13.781 0.688 1.00 11.98 318 GLU A O 1
ATOM 2528 N N . LYS A 1 320 ? -20.759 13.219 -0.972 1.00 11.47 319 LYS A N 1
ATOM 2529 C CA . LYS A 1 320 ? -20.998 14.432 -1.749 1.00 11.19 319 LYS A CA 1
ATOM 2530 C C . LYS A 1 320 ? -22.244 14.342 -2.628 1.00 10.81 319 LYS A C 1
ATOM 2531 O O . LYS A 1 320 ? -22.554 15.281 -3.366 1.00 10.87 319 LYS A O 1
ATOM 2537 N N . ARG A 1 321 ? -22.951 13.214 -2.539 1.00 10.35 320 ARG A N 1
ATOM 2538 C CA . ARG A 1 321 ? -24.230 12.992 -3.234 1.00 9.99 320 ARG A CA 1
ATOM 2539 C C . ARG A 1 321 ? -24.090 12.933 -4.757 1.00 9.69 320 ARG A C 1
ATOM 2540 O O . ARG A 1 321 ? -25.020 13.258 -5.502 1.00 9.96 320 ARG A O 1
ATOM 2548 N N . LEU A 1 322 ? -22.922 12.493 -5.210 1.00 9.25 321 LEU A N 1
ATOM 2549 C CA . LEU A 1 322 ? -22.630 12.427 -6.638 1.00 8.86 321 LEU A CA 1
ATOM 2550 C C . LEU A 1 322 ? -23.405 11.296 -7.307 1.00 8.57 321 LEU A C 1
ATOM 2551 O O . LEU A 1 322 ? -23.906 10.393 -6.634 1.00 8.82 321 LEU A O 1
ATOM 2556 N N . GLY A 1 323 ? -23.516 11.362 -8.632 1.00 8.47 322 GLY A N 1
ATOM 2557 C CA . GLY A 1 323 ? -24.220 10.341 -9.400 1.00 8.17 322 GLY A CA 1
ATOM 2558 C C . GLY A 1 323 ? -23.540 8.986 -9.345 1.00 7.87 322 GLY A C 1
ATOM 2559 O O . GLY A 1 323 ? -24.195 7.954 -9.479 1.00 8.23 322 GLY A O 1
ATOM 2560 N N . GLY A 1 324 ? -22.225 8.996 -9.139 1.00 7.43 323 GLY A N 1
ATOM 2561 C CA . GLY A 1 324 ? -21.437 7.774 -9.056 1.00 7.04 323 GLY A CA 1
ATOM 2562 C C . GLY A 1 324 ? -19.979 8.027 -9.357 1.00 6.60 323 GLY A C 1
ATOM 2563 O O . GLY A 1 324 ? -19.460 9.111 -9.094 1.00 6.40 323 GLY A O 1
ATOM 2564 N N . TYR A 1 325 ? -19.322 7.011 -9.909 1.00 6.14 324 TYR A N 1
ATOM 2565 C CA . TYR A 1 325 ? -17.896 7.063 -10.222 1.00 5.94 324 TYR A CA 1
ATOM 2566 C C . TYR A 1 325 ? -17.635 6.388 -11.564 1.00 5.72 324 TYR A C 1
ATOM 2567 O O . TYR A 1 325 ? -18.454 5.590 -12.031 1.00 5.78 324 TYR A O 1
ATOM 2576 N N . PHE A 1 326 ? -16.498 6.712 -12.174 1.00 5.50 325 PHE A N 1
ATOM 2577 C CA . PHE A 1 326 ? -16.042 6.001 -13.366 1.00 5.52 325 PHE A CA 1
ATOM 2578 C C . PHE A 1 326 ? -14.574 5.623 -13.260 1.00 5.51 325 PHE A C 1
ATOM 2579 O O . PHE A 1 326 ? -13.814 6.267 -12.539 1.00 5.67 325 PHE A O 1
ATOM 2587 N N . PHE A 1 327 ? -14.189 4.576 -13.985 1.00 5.37 326 PHE A N 1
ATOM 2588 C CA . PHE A 1 327 ? -12.798 4.167 -14.085 1.00 5.57 326 PHE A CA 1
ATOM 2589 C C . PHE A 1 327 ? -12.282 4.333 -15.508 1.00 5.65 326 PHE A C 1
ATOM 2590 O O . PHE A 1 327 ? -12.914 3.867 -16.463 1.00 5.93 326 PHE A O 1
ATOM 2598 N N . TRP A 1 328 ? -11.136 4.994 -15.642 1.00 5.50 327 TRP A N 1
ATOM 2599 C CA . TRP A 1 328 ? -10.358 4.946 -16.875 1.00 5.62 327 TRP A CA 1
ATOM 2600 C C . TRP A 1 328 ? -9.040 4.234 -16.571 1.00 5.58 327 TRP A C 1
ATOM 2601 O O . TRP A 1 328 ? -8.272 4.732 -15.748 1.00 5.53 327 TRP A O 1
ATOM 2612 N N . SER A 1 329 ? -8.737 3.095 -17.201 1.00 5.58 328 SER A N 1
ATOM 2613 C CA . SER A 1 329 ? -9.594 2.353 -18.126 1.00 5.69 328 SER A CA 1
ATOM 2614 C C . SER A 1 329 ? -9.543 0.884 -17.700 1.00 5.74 328 SER A C 1
ATOM 2615 O O . SER A 1 329 ? -8.550 0.438 -17.114 1.00 5.96 328 SER A O 1
ATOM 2618 N N . VAL A 1 330 ? -10.603 0.133 -17.989 1.00 5.87 329 VAL A N 1
ATOM 2619 C CA . VAL A 1 330 ? -10.813 -1.171 -17.345 1.00 6.22 329 VAL A CA 1
ATOM 2620 C C . VAL A 1 330 ? -9.792 -2.256 -17.700 1.00 6.29 329 VAL A C 1
ATOM 2621 O O . VAL A 1 330 ? -9.600 -3.195 -16.930 1.00 6.50 329 VAL A O 1
ATOM 2625 N N . ASN A 1 331 ? -9.141 -2.120 -18.852 1.00 6.38 330 ASN A N 1
ATOM 2626 C CA . ASN A 1 331 ? -8.067 -3.031 -19.251 1.00 6.56 330 ASN A CA 1
ATOM 2627 C C . ASN A 1 331 ? -6.837 -2.932 -18.350 1.00 6.80 330 ASN A C 1
ATOM 2628 O O . ASN A 1 331 ? -5.994 -3.826 -18.354 1.00 7.20 330 ASN A O 1
ATOM 2633 N N . GLN A 1 332 ? -6.742 -1.850 -17.580 1.00 6.75 331 GLN A N 1
ATOM 2634 C CA . GLN A 1 332 ? -5.566 -1.586 -16.746 1.00 6.95 331 GLN A CA 1
ATOM 2635 C C . GLN A 1 332 ? -5.609 -2.260 -15.371 1.00 7.18 331 GLN A C 1
ATOM 2636 O O . GLN A 1 332 ? -4.628 -2.210 -14.624 1.00 7.30 331 GLN A O 1
ATOM 2642 N N . ASP A 1 333 ? -6.747 -2.870 -15.043 1.00 7.27 332 ASP A N 1
ATOM 2643 C CA . ASP A 1 333 ? -6.922 -3.632 -13.808 1.00 7.59 332 ASP A CA 1
ATOM 2644 C C . ASP A 1 333 ? -7.521 -4.975 -14.213 1.00 7.92 332 ASP A C 1
ATOM 2645 O O . ASP A 1 333 ? -8.736 -5.194 -14.116 1.00 7.74 332 ASP A O 1
ATOM 2650 N N . ILE A 1 334 ? -6.658 -5.867 -14.687 1.00 8.60 333 ILE A N 1
ATOM 2651 C CA . ILE A 1 334 ? -7.119 -7.095 -15.339 1.00 9.60 333 ILE A CA 1
ATOM 2652 C C . ILE A 1 334 ? -7.918 -8.015 -14.414 1.00 9.63 333 ILE A C 1
ATOM 2653 O O . ILE A 1 334 ? -8.819 -8.717 -14.872 1.00 9.61 333 ILE A O 1
ATOM 2658 N N . ASP A 1 335 ? -7.612 -7.983 -13.119 1.00 9.77 334 ASP A N 1
ATOM 2659 C CA . ASP A 1 335 ? -8.333 -8.792 -12.135 1.00 10.28 334 ASP A CA 1
ATOM 2660 C C . ASP A 1 335 ? -9.522 -8.054 -11.509 1.00 9.78 334 ASP A C 1
ATOM 2661 O O . ASP A 1 335 ? -10.193 -8.585 -10.620 1.00 10.08 334 ASP A O 1
ATOM 2666 N N . ALA A 1 336 ? -9.776 -6.836 -11.990 1.00 9.23 335 ALA A N 1
ATOM 2667 C CA . ALA A 1 336 ? -10.868 -5.980 -11.502 1.00 8.85 335 ALA A CA 1
ATOM 2668 C C . ALA A 1 336 ? -10.875 -5.793 -9.977 1.00 8.52 335 ALA A C 1
ATOM 2669 O O . ALA A 1 336 ? -11.930 -5.803 -9.336 1.00 8.43 335 ALA A O 1
ATOM 2671 N N . ILE A 1 337 ? -9.684 -5.606 -9.412 1.00 8.15 336 ILE A N 1
ATOM 2672 C CA . ILE A 1 337 ? -9.521 -5.408 -7.975 1.00 8.28 336 ILE A CA 1
ATOM 2673 C C . ILE A 1 337 ? -10.202 -4.117 -7.518 1.00 7.58 336 ILE A C 1
ATOM 2674 O O . ILE A 1 337 ? -10.987 -4.114 -6.567 1.00 7.71 336 ILE A O 1
ATOM 2679 N N . LEU A 1 338 ? -9.912 -3.024 -8.214 1.00 7.09 337 LEU A N 1
ATOM 2680 C CA . LEU A 1 338 ? -10.441 -1.727 -7.816 1.00 6.81 337 LEU A CA 1
ATOM 2681 C C . LEU A 1 338 ? -11.925 -1.541 -8.160 1.00 6.68 337 LEU A C 1
ATOM 2682 O O . LEU A 1 338 ? -12.670 -1.002 -7.345 1.00 6.50 337 LEU A O 1
ATOM 2687 N N . PRO A 1 339 ? -12.373 -2.011 -9.346 1.00 6.76 338 PRO A N 1
ATOM 2688 C CA . PRO A 1 339 ? -13.823 -1.985 -9.559 1.00 6.82 338 PRO A CA 1
ATOM 2689 C C . PRO A 1 339 ? -14.627 -2.794 -8.529 1.00 6.88 338 PRO A C 1
ATOM 2690 O O . PRO A 1 339 ? -15.746 -2.408 -8.196 1.00 6.43 338 PRO A O 1
ATOM 2694 N N . LYS A 1 340 ? -14.062 -3.886 -8.014 1.00 7.10 339 LYS A N 1
ATOM 2695 C CA . LYS A 1 340 ? -14.736 -4.671 -6.978 1.00 7.58 339 LYS A CA 1
ATOM 2696 C C . LYS A 1 340 ? -14.902 -3.901 -5.665 1.00 7.34 339 LYS A C 1
ATOM 2697 O O . LYS A 1 340 ? -16.002 -3.839 -5.116 1.00 7.29 339 LYS A O 1
ATOM 2703 N N A ILE A 1 341 ? -13.806 -3.319 -5.184 0.50 7.40 340 ILE A N 1
ATOM 2704 N N B ILE A 1 341 ? -13.824 -3.307 -5.154 0.50 7.11 340 ILE A N 1
ATOM 2705 C CA A ILE A 1 341 ? -13.825 -2.494 -3.982 0.50 7.63 340 ILE A CA 1
ATOM 2706 C CA B ILE A 1 341 ? -13.944 -2.541 -3.910 0.50 7.05 340 ILE A CA 1
ATOM 2707 C C A ILE A 1 341 ? -14.815 -1.340 -4.110 0.50 7.29 340 ILE A C 1
ATOM 2708 C C B ILE A 1 341 ? -14.822 -1.297 -4.080 0.50 7.00 340 ILE A C 1
ATOM 2709 O O A ILE A 1 341 ? -15.598 -1.081 -3.196 0.50 7.29 340 ILE A O 1
ATOM 2710 O O B ILE A 1 341 ? -15.539 -0.923 -3.154 0.50 7.07 340 ILE A O 1
ATOM 2719 N N . ALA A 1 342 ? -14.792 -0.676 -5.261 1.00 6.95 341 ALA A N 1
ATOM 2720 C CA . ALA A 1 342 ? -15.673 0.463 -5.534 1.00 7.00 341 ALA A CA 1
ATOM 2721 C C . ALA A 1 342 ? -17.147 0.058 -5.475 1.00 7.19 341 ALA A C 1
ATOM 2722 O O . ALA A 1 342 ? -17.956 0.728 -4.826 1.00 7.35 341 ALA A O 1
ATOM 2724 N N . SER A 1 343 ? -17.480 -1.052 -6.131 1.00 7.46 342 SER A N 1
ATOM 2725 C CA . SER A 1 343 ? -18.850 -1.554 -6.142 1.00 8.21 342 SER A CA 1
ATOM 2726 C C . SER A 1 343 ? -19.315 -1.940 -4.738 1.00 8.51 342 SER A C 1
ATOM 2727 O O . SER A 1 343 ? -20.422 -1.583 -4.330 1.00 8.75 342 SER A O 1
ATOM 2730 N N . ASP A 1 344 ? -18.460 -2.645 -4.000 1.00 8.73 343 ASP A N 1
ATOM 2731 C CA . ASP A 1 344 ? -18.758 -3.035 -2.624 1.00 9.22 343 ASP A CA 1
ATOM 2732 C C . ASP A 1 344 ? -18.938 -1.818 -1.714 1.00 9.38 343 ASP A C 1
ATOM 2733 O O . ASP A 1 344 ? -19.803 -1.817 -0.843 1.00 9.72 343 ASP A O 1
ATOM 2738 N N . THR A 1 345 ? -18.123 -0.785 -1.923 1.00 9.51 344 THR A N 1
ATOM 2739 C CA . THR A 1 345 ? -18.189 0.427 -1.100 1.00 9.99 344 THR A CA 1
ATOM 2740 C C . THR A 1 345 ? -19.518 1.158 -1.262 1.00 10.87 344 THR A C 1
ATOM 2741 O O . THR A 1 345 ? -20.158 1.514 -0.270 1.00 10.99 344 THR A O 1
ATOM 2745 N N . TRP A 1 346 ? -19.945 1.376 -2.503 1.00 11.86 345 TRP A N 1
ATOM 2746 C CA . TRP A 1 346 ? -21.208 2.071 -2.722 1.00 13.26 345 TRP A CA 1
ATOM 2747 C C . TRP A 1 346 ? -22.387 1.262 -2.179 1.00 14.14 345 TRP A C 1
ATOM 2748 O O . TRP A 1 346 ? -23.310 1.826 -1.590 1.00 14.48 345 TRP A O 1
ATOM 2759 N N . GLY A 1 347 ? -22.342 -0.055 -2.367 1.00 14.98 346 GLY A N 1
ATOM 2760 C CA . GLY A 1 347 ? -23.364 -0.953 -1.824 1.00 16.08 346 GLY A CA 1
ATOM 2761 C C . GLY A 1 347 ? -23.321 -1.076 -0.308 1.00 16.74 346 GLY A C 1
ATOM 2762 O O . GLY A 1 347 ? -22.386 -0.619 0.358 1.00 17.22 346 GLY A O 1
#

CATH classification: 3.20.20.80 (+1 more: 3.10.50.10)

Foldseek 3Di:
DFEEAEDEPVCCVPQQLLLFQLVLGQEYEYPAWEQPPPLSLTGRPPVCVVSLLVNLVNSCVNPVNHAYEHEYAADDDVSQVSLQNQLVDPNSLVNNLVNQQVHCVVSVHQAYEYEHPDQDQPVSLVSVLVSLVVNLVVQVVCCVVVVHDGRAYEYEDELAQAPPPVDGRDGHQQVSCLVRHPAYAYAQFQLDAQVDQFAAAGRFCDAPCRHNVNRLVRSVVSPHDQLRYAYEFEQKWFKFFAPDQVQADGGGGGDGGDPPRGIAGNVVVVVVVVVPWDKDQDPNRLWIWTDDRGMIITHHDLRSLLVVLVVSVVSVHSYYYYPHSSSPSVCSSSVSSSVSVD

Solvent-accessible surface area: 13912 Å² total; per-residue (Å²): 82,32,37,0,0,10,0,3,22,152,0,57,115,134,7,39,13,49,120,2,39,0,144,15,7,44,19,0,0,0,3,49,0,52,4,34,34,110,65,10,78,8,95,1,52,80,78,24,78,133,34,0,86,53,0,6,88,33,0,76,126,58,26,93,88,0,86,0,0,0,0,0,8,3,43,50,70,71,27,101,69,33,0,28,122,0,0,80,66,66,66,1,18,136,83,0,11,159,13,0,14,34,7,0,65,164,26,40,4,46,0,0,0,2,12,3,40,52,1,46,73,83,106,29,8,83,7,10,45,96,0,2,56,68,0,25,62,29,4,122,106,32,19,80,106,52,68,106,118,110,2,38,4,0,4,10,0,29,6,20,5,67,0,34,44,163,124,81,63,8,67,3,43,15,155,59,4,19,81,17,6,42,9,0,1,0,25,1,27,55,14,37,0,34,152,55,100,110,5,9,4,8,5,3,2,112,98,76,59,65,1,1,15,59,0,0,86,18,0,40,94,46,50,4,42,30,99,40,0,0,0,1,0,4,1,18,0,49,0,0,56,7,123,60,84,134,79,35,27,71,40,8,24,3,92,27,38,4,53,109,134,0,34,17,26,2,19,88,0,39,65,33,46,179,48,54,8,158,72,44,60,27,105,92,6,11,3,1,22,0,43,78,96,62,25,1,0,0,7,2,9,71,92,0,0,30,77,2,0,66,10,0,80,115,58,170,8,10,0,0,3,0,55,0,6,16,25,3,102,108,14,62,0,3,100,38,0,15,82,31,39,83

Organism: Cycas revoluta (NCBI:txid3396)

Radius of gyration: 19.76 Å; Cα contacts (8 Å, |Δi|>4): 776; chains: 1; bounding box: 58×44×48 Å

Sequence (342 aa):
ALKVGFWPAYSVSEFPPSKINSSRLFTHLYYAFAEELNAPTFEVRVPPGSSEKTAEDFTPTVRRLNPSVKTLISIGGGGSEVRDNFAKLNSDASARQRFVKSSSIALARRRYGFHGLDLDYEYPEPQLEMENFVKLVSELTAAIREEARTSGKPRLLLTEAVYFHQKLFPPWEVVTEYPVQFIAAGLDWVNVMAYDFHGSWENFFTGAPAALRDSKFTASVGIESFLAAGMPPPEKLVLGIPLFGRSWLLKNNNEVGIGAPPAVGAGPVDGALLSFSEIQNFIRGGAREVFDTTTVSAYAYKDNVWVGYDNQQSVALKVQYAKEKRLGGYFFWSVNQDIDAILPKIIASDTWG

B-factor: mean 11.13, std 4.89, range [5.09, 33.7]

Secondary structure (DSSP, 8-state):
-EEEEEEEGGGTTTS-GGGS-GGG-SEEEEEEEB--TTTT--BPPTT-HHHHHHHHHHHHTT-TT-EEEEEEEESSHHHHHHHHHHHT-HHHHHHHHHHHHHHHHHHT-SEEEEEES---SHHHHHHHHHHHHHHHHHHHHHHHHH-SPPPEEEEEEESSSEE-TTS-SEE--HHHHHHH-SEEEEE---SS-TTSSB---TT-S-----SHHHHHHHHHHHT--GGGEEEEEESEEEEEEES-TT--STT-BEEEE-TTTTEEEHHHHHHHHHTTPEEEEETTTTEEEEEETTEEEEE--HHHHHHHHHHHHHTT-SEEEEE-GGGSTT-HHHHHHHHHH-